Protein AF-A0A8X6XPI6-F1 (afdb_monomer)

Foldseek 3Di:
DPPPDDDPVVVVVVQLVVLQVVCVLLVHDSPDCVLQCLADLLLQGQNHFDPALCVLLLVLLCQCLPPDPVSNVVSVVVLQVVQCVQLVDRDDQVSSQCQLLQPCDDSNPDDDCPDDDSSNSSSVRNVVQSKGWHQDVNWIWIDHDHDIAGSVNSVCSVVVSSNVSNNVSLVVQLPDPQLNVLSNVCSV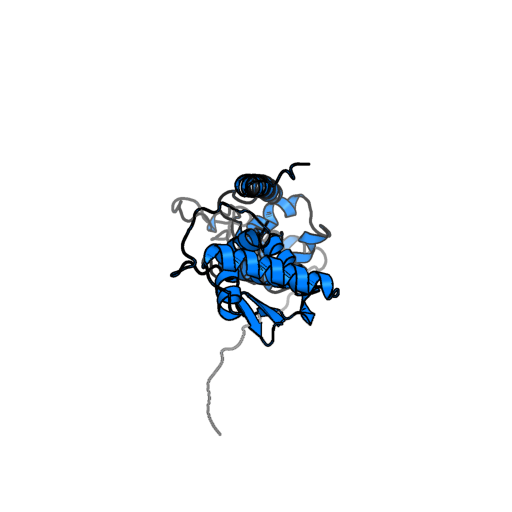GSVSSPCSVPVPPADPVNSNCSSCLNRQNDPQLLPPPPCPPDQQADPQARHRHRGSCCVPPPRCVVVVVVPPPDDDDDDDDDDDDDDDDDDDD

Radius of gyration: 27.69 Å; Cα contacts (8 Å, |Δi|>4): 304; chains: 1; bounding box: 53×42×85 Å

Structure (mmCIF, N/CA/C/O backbone):
data_AF-A0A8X6XPI6-F1
#
_entry.id   AF-A0A8X6XPI6-F1
#
loop_
_atom_site.group_PDB
_atom_site.id
_atom_site.type_symbol
_atom_site.label_atom_id
_atom_site.label_alt_id
_atom_site.label_comp_id
_atom_site.label_asym_id
_atom_site.label_entity_id
_atom_site.label_seq_id
_atom_site.pdbx_PDB_ins_code
_atom_site.Cartn_x
_atom_site.Cartn_y
_atom_site.Cartn_z
_atom_site.occupancy
_atom_site.B_iso_or_equiv
_atom_site.auth_seq_id
_atom_site.auth_comp_id
_atom_site.auth_asym_id
_atom_site.auth_atom_id
_atom_site.pdbx_PDB_model_num
ATOM 1 N N . MET A 1 1 ? -10.159 -2.402 -34.220 1.00 30.30 1 MET A N 1
ATOM 2 C CA . MET A 1 1 ? -10.589 -2.331 -32.804 1.00 30.30 1 MET A CA 1
ATOM 3 C C . MET A 1 1 ? -9.797 -1.240 -32.097 1.00 30.30 1 MET A C 1
ATOM 5 O O . MET A 1 1 ? -8.600 -1.401 -31.915 1.00 30.30 1 MET A O 1
ATOM 9 N N . LYS A 1 2 ? -10.425 -0.109 -31.750 1.00 31.55 2 LYS A N 1
ATOM 10 C CA . LYS A 1 2 ? -9.805 0.883 -30.858 1.00 31.55 2 LYS A CA 1
ATOM 11 C C . LYS A 1 2 ? -9.903 0.325 -29.442 1.00 31.55 2 LYS A C 1
ATOM 13 O O . LYS A 1 2 ? -11.000 0.249 -28.899 1.00 31.55 2 LYS A O 1
ATOM 18 N N . THR A 1 3 ? -8.788 -0.124 -28.880 1.00 34.53 3 THR A N 1
ATOM 19 C CA . THR A 1 3 ? -8.704 -0.543 -27.479 1.00 34.53 3 THR A CA 1
ATOM 20 C C . THR A 1 3 ? -9.152 0.643 -26.629 1.00 34.53 3 THR A C 1
ATOM 22 O O . THR A 1 3 ? -8.486 1.678 -26.621 1.00 34.53 3 THR A O 1
ATOM 25 N N . VAL A 1 4 ? -10.316 0.544 -25.984 1.00 40.66 4 VAL A N 1
ATOM 26 C CA . VAL A 1 4 ? -10.823 1.587 -25.085 1.00 40.66 4 VAL A CA 1
ATOM 27 C C . VAL A 1 4 ? -9.901 1.604 -23.868 1.00 40.66 4 VAL A C 1
ATOM 29 O O . VAL A 1 4 ? -10.071 0.846 -22.920 1.00 40.66 4 VAL A O 1
ATOM 32 N N . GLN A 1 5 ? -8.844 2.408 -23.935 1.00 54.97 5 GLN A N 1
ATOM 33 C CA . GLN A 1 5 ? -7.921 2.599 -22.826 1.00 54.97 5 GLN A CA 1
ATOM 34 C C . GLN A 1 5 ? -8.583 3.558 -21.836 1.00 54.97 5 GLN A C 1
ATOM 36 O O . GLN A 1 5 ? -8.743 4.747 -22.116 1.00 54.97 5 GLN A O 1
ATOM 41 N N . PHE A 1 6 ? -9.013 3.031 -20.691 1.00 55.88 6 PHE A N 1
ATOM 42 C CA . PHE A 1 6 ? -9.615 3.829 -19.628 1.00 55.88 6 PHE A CA 1
ATOM 43 C C . PHE A 1 6 ? -8.645 4.922 -19.164 1.00 55.88 6 PHE A C 1
ATOM 45 O O . PHE A 1 6 ? -7.482 4.659 -18.851 1.00 55.88 6 PHE A O 1
ATOM 52 N N . LEU A 1 7 ? -9.129 6.165 -19.116 1.00 61.78 7 LEU A N 1
ATOM 53 C CA . LEU A 1 7 ? -8.370 7.291 -18.580 1.00 61.78 7 LEU A CA 1
ATOM 54 C C . LEU A 1 7 ? -8.101 7.074 -17.084 1.00 61.78 7 LEU A C 1
ATOM 56 O O . LEU A 1 7 ? -8.921 6.492 -16.378 1.00 61.78 7 LEU A O 1
ATOM 60 N N . ASN A 1 8 ? -6.977 7.594 -16.584 1.00 64.19 8 ASN A N 1
ATOM 61 C CA . ASN A 1 8 ? -6.616 7.539 -15.158 1.00 64.19 8 ASN A CA 1
ATOM 62 C C . ASN A 1 8 ? -7.743 8.084 -14.249 1.00 64.19 8 ASN A C 1
ATOM 64 O O . ASN A 1 8 ? -8.016 7.542 -13.185 1.00 64.19 8 ASN A O 1
ATOM 68 N N . THR A 1 9 ? -8.480 9.091 -14.722 1.00 70.19 9 THR A N 1
ATOM 69 C CA . THR A 1 9 ? -9.656 9.651 -14.039 1.00 70.19 9 THR A CA 1
ATOM 70 C C . THR A 1 9 ? -10.771 8.627 -13.813 1.00 70.19 9 THR A C 1
ATOM 72 O O . THR A 1 9 ? -11.479 8.702 -12.812 1.00 70.19 9 THR A O 1
ATOM 75 N N . ASN A 1 10 ? -10.926 7.651 -14.711 1.00 76.56 10 ASN A N 1
ATOM 76 C CA . ASN A 1 10 ? -11.936 6.603 -14.578 1.00 76.56 10 ASN A CA 1
ATOM 77 C C . ASN A 1 10 ? -11.544 5.611 -13.478 1.00 76.56 10 ASN A C 1
ATOM 79 O O . ASN A 1 10 ? -12.389 5.255 -12.663 1.00 76.56 10 ASN A O 1
ATOM 83 N N . TRP A 1 11 ? -10.265 5.231 -13.404 1.00 74.50 11 TRP A N 1
ATOM 84 C CA . TRP A 1 11 ? -9.752 4.346 -12.353 1.00 74.50 11 TRP A CA 1
ATOM 85 C C . TRP A 1 11 ? -9.852 4.979 -10.967 1.00 74.50 11 TRP A C 1
ATOM 87 O O . TRP A 1 11 ? -10.373 4.353 -10.050 1.00 74.50 11 TRP A O 1
ATOM 97 N N . GLN A 1 12 ? -9.477 6.253 -10.841 1.00 79.12 12 GLN A N 1
ATOM 98 C CA . GLN A 1 12 ? -9.625 6.997 -9.587 1.00 79.12 12 GLN A CA 1
ATOM 99 C C . GLN A 1 12 ? -11.089 7.114 -9.148 1.00 79.12 12 GLN A C 1
ATOM 101 O O . GLN A 1 12 ? -11.393 7.052 -7.956 1.00 79.12 12 GLN A O 1
ATOM 106 N N . ARG A 1 13 ? -12.018 7.263 -10.101 1.00 83.94 13 ARG A N 1
ATOM 107 C CA . ARG A 1 13 ? -13.456 7.301 -9.809 1.00 83.94 13 ARG A CA 1
ATOM 108 C C . ARG A 1 13 ? -13.966 5.952 -9.304 1.00 83.94 13 ARG A C 1
ATOM 110 O O . ARG A 1 13 ? -14.726 5.932 -8.338 1.00 83.94 13 ARG A O 1
ATOM 117 N N . VAL A 1 14 ? -13.542 4.852 -9.928 1.00 85.62 14 VAL A N 1
ATOM 118 C CA . VAL A 1 14 ? -13.877 3.491 -9.481 1.00 85.62 14 VAL A CA 1
ATOM 119 C C . VAL A 1 14 ? -13.333 3.251 -8.077 1.00 85.62 14 VAL A C 1
ATOM 121 O O . VAL A 1 14 ? -14.098 2.886 -7.190 1.00 85.62 14 VAL A O 1
ATOM 124 N N . GLU A 1 15 ? -12.055 3.544 -7.843 1.00 84.69 15 GLU A N 1
ATOM 125 C CA . GLU A 1 15 ? -11.419 3.377 -6.536 1.00 84.69 15 GLU A CA 1
ATOM 126 C C . GLU A 1 15 ? -12.098 4.215 -5.450 1.00 84.69 15 GLU A C 1
ATOM 128 O O . GLU A 1 15 ? -12.381 3.713 -4.362 1.00 84.69 15 GLU A O 1
ATOM 133 N N . SER A 1 16 ? -12.430 5.472 -5.750 1.00 86.12 16 SER A N 1
ATOM 134 C CA . SER A 1 16 ? -13.142 6.352 -4.817 1.00 86.12 16 SER A CA 1
ATOM 135 C C . SER A 1 16 ? -14.527 5.808 -4.469 1.00 86.12 16 SER A C 1
ATOM 137 O O . SER A 1 16 ? -14.925 5.840 -3.304 1.00 86.12 16 SER A O 1
ATOM 139 N N . SER A 1 17 ? -15.250 5.279 -5.462 1.00 89.31 17 SER A N 1
ATOM 140 C CA . SER A 1 17 ? -16.561 4.663 -5.253 1.00 89.31 17 SER A CA 1
ATOM 141 C C . SER A 1 17 ? -16.449 3.386 -4.422 1.00 89.31 17 SER A C 1
ATOM 143 O O . SER A 1 17 ? -17.163 3.240 -3.438 1.00 89.31 17 SER A O 1
ATOM 145 N N . MET A 1 18 ? -15.517 2.492 -4.758 1.00 89.00 18 MET A N 1
ATOM 146 C CA . MET A 1 18 ? -15.289 1.252 -4.009 1.00 89.00 18 MET A CA 1
ATOM 147 C C . MET A 1 18 ? -14.866 1.538 -2.568 1.00 89.00 18 MET A C 1
ATOM 149 O O . MET A 1 18 ? -15.406 0.961 -1.630 1.00 89.00 18 MET A O 1
ATOM 153 N N . THR A 1 19 ? -13.940 2.477 -2.376 1.00 89.06 19 THR A N 1
ATOM 154 C CA . THR A 1 19 ? -13.459 2.883 -1.051 1.00 89.06 19 THR A CA 1
ATOM 155 C C . THR A 1 19 ? -14.590 3.448 -0.196 1.00 89.06 19 THR A C 1
ATOM 157 O O . THR A 1 19 ? -14.614 3.218 1.012 1.00 89.06 19 THR A O 1
ATOM 160 N N . LYS A 1 20 ? -15.537 4.177 -0.799 1.00 90.44 20 LYS A N 1
ATOM 161 C CA . LYS A 1 20 ? -16.726 4.680 -0.105 1.00 90.44 20 LYS A CA 1
ATOM 162 C C . LYS A 1 20 ? -17.575 3.525 0.435 1.00 90.44 20 LYS A C 1
ATOM 164 O O . LYS A 1 20 ? -17.803 3.476 1.640 1.00 90.44 20 LYS A O 1
ATOM 169 N N . GLU A 1 21 ? -17.953 2.581 -0.424 1.00 91.56 21 GLU A N 1
ATOM 170 C CA . GLU A 1 21 ? -18.767 1.415 -0.045 1.00 91.56 21 GLU A CA 1
ATOM 171 C C . GLU A 1 21 ? -18.072 0.555 1.021 1.00 91.56 21 GLU A C 1
ATOM 173 O O . GLU A 1 21 ? -18.663 0.184 2.034 1.00 91.56 21 GLU A O 1
ATOM 178 N N . ILE A 1 22 ? -16.769 0.308 0.856 1.00 90.94 22 ILE A N 1
ATOM 179 C CA . ILE A 1 22 ? -15.962 -0.432 1.833 1.00 90.94 22 ILE A CA 1
ATOM 180 C C . ILE A 1 22 ? -15.977 0.277 3.192 1.00 90.94 22 ILE A C 1
ATOM 182 O O . ILE A 1 22 ? -16.179 -0.361 4.225 1.00 90.94 22 ILE A O 1
ATOM 186 N N . LYS A 1 23 ? -15.794 1.601 3.224 1.00 90.94 23 LYS A N 1
ATOM 187 C CA . LYS A 1 23 ? -15.840 2.363 4.480 1.00 90.94 23 LYS A CA 1
ATOM 188 C C . LYS A 1 23 ? -17.212 2.287 5.139 1.00 90.94 23 LYS A C 1
ATOM 190 O O . LYS A 1 23 ? -17.265 2.192 6.362 1.00 90.94 23 LYS A O 1
ATOM 195 N N . GLU A 1 24 ? -18.296 2.282 4.371 1.00 90.69 24 GLU A N 1
ATOM 196 C CA . GLU A 1 24 ? -19.648 2.111 4.911 1.00 90.69 24 GLU A CA 1
ATOM 197 C C . GLU A 1 24 ? -19.832 0.725 5.550 1.00 90.69 24 GLU A C 1
ATOM 199 O O . GLU A 1 24 ? -20.270 0.641 6.701 1.00 90.69 24 GLU A O 1
ATOM 204 N N . VAL A 1 25 ? -19.386 -0.345 4.881 1.00 89.25 25 VAL A N 1
ATOM 205 C CA . VAL A 1 25 ? -19.418 -1.725 5.408 1.00 89.25 25 VAL A CA 1
ATOM 206 C C . VAL A 1 25 ? -18.595 -1.873 6.692 1.00 89.25 25 VAL A C 1
ATOM 208 O O . VAL A 1 25 ? -19.012 -2.563 7.624 1.00 89.25 25 VAL A O 1
ATOM 211 N N . LEU A 1 26 ? -17.440 -1.209 6.772 1.00 88.88 26 LEU A N 1
ATOM 212 C CA . LEU A 1 26 ? -16.557 -1.226 7.946 1.00 88.88 26 LEU A CA 1
ATOM 213 C C . LEU A 1 26 ? -16.957 -0.190 9.015 1.00 88.88 26 LEU A C 1
ATOM 215 O O . LEU A 1 26 ? -16.291 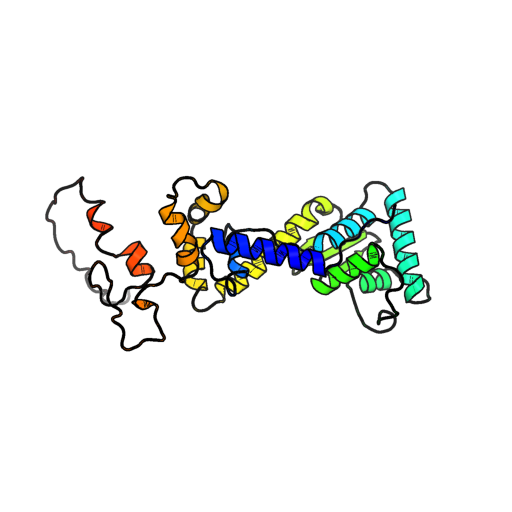-0.061 10.045 1.00 88.88 26 LEU A O 1
ATOM 219 N N . ALA A 1 27 ? -18.032 0.569 8.776 1.00 88.62 27 ALA A N 1
ATOM 220 C CA . ALA A 1 27 ? -18.489 1.685 9.598 1.00 88.62 27 ALA A CA 1
ATOM 221 C C . ALA A 1 27 ? -17.404 2.758 9.856 1.00 88.62 27 ALA A C 1
ATOM 223 O O . ALA A 1 27 ? -17.373 3.378 10.917 1.00 88.62 27 ALA A O 1
ATOM 224 N N . LEU A 1 28 ? -16.500 3.002 8.913 1.00 89.56 28 LEU A N 1
ATOM 225 C CA . LEU A 1 28 ? -15.399 3.955 9.051 1.00 89.56 28 LEU A CA 1
ATOM 226 C C . LEU A 1 28 ? -15.758 5.361 8.537 1.00 89.56 28 LEU A C 1
ATOM 228 O O . LEU A 1 28 ? -16.604 5.509 7.656 1.00 89.56 28 LEU A O 1
ATOM 232 N N . PRO A 1 29 ? -15.098 6.424 9.037 1.00 85.81 29 PRO A N 1
ATOM 233 C CA . PRO A 1 29 ? -15.254 7.765 8.484 1.00 85.81 29 PRO A CA 1
ATOM 234 C C . PRO A 1 29 ? -14.750 7.844 7.039 1.00 85.81 29 PRO A C 1
ATOM 236 O O . PRO A 1 29 ? -13.664 7.355 6.715 1.00 85.81 29 PRO A O 1
ATOM 239 N N . LEU A 1 30 ? -15.493 8.559 6.190 1.00 77.06 30 LEU A N 1
ATOM 240 C CA . LEU A 1 30 ? -15.189 8.720 4.762 1.00 77.06 30 LEU A CA 1
ATOM 241 C C . LEU A 1 30 ? -13.831 9.389 4.495 1.00 77.06 30 LEU A C 1
ATOM 243 O O . LEU A 1 30 ? -13.107 8.972 3.592 1.00 77.06 30 LEU A O 1
ATOM 247 N N . LYS A 1 31 ? -13.462 10.405 5.285 1.00 69.50 31 LYS A N 1
ATOM 248 C CA . LYS A 1 31 ? -12.294 11.269 5.021 1.00 69.50 31 LYS A CA 1
ATOM 249 C C . LYS A 1 31 ? -10.992 10.831 5.709 1.00 69.50 31 LYS A C 1
ATOM 251 O O . LYS A 1 31 ? -9.950 11.402 5.418 1.00 69.50 31 LYS A O 1
ATOM 256 N N . SER A 1 32 ? -11.022 9.839 6.601 1.00 66.31 32 SER A N 1
ATOM 257 C CA . SER A 1 32 ? -9.860 9.472 7.424 1.00 66.31 32 SER A CA 1
ATOM 258 C C . SER A 1 32 ? -9.880 7.988 7.797 1.00 66.31 32 SER A C 1
ATOM 260 O O . SER A 1 32 ? -10.490 7.584 8.784 1.00 66.31 32 SER A O 1
ATOM 262 N N . SER A 1 33 ? -9.249 7.165 6.955 1.00 80.12 33 SER A N 1
ATOM 263 C CA . SER A 1 33 ? -9.023 5.725 7.205 1.00 80.12 33 SER A CA 1
ATOM 264 C C . SER A 1 33 ? -8.257 5.003 6.083 1.00 80.12 33 SER A C 1
ATOM 266 O O . SER A 1 33 ? -8.070 3.796 6.177 1.00 80.12 33 SER A O 1
ATOM 268 N N . CYS A 1 34 ? -7.795 5.685 5.024 1.00 85.31 34 CYS A N 1
ATOM 269 C CA . CYS A 1 34 ? -7.161 5.009 3.880 1.00 85.31 34 CYS A CA 1
ATOM 270 C C . CYS A 1 34 ? -5.921 4.194 4.285 1.00 85.31 34 CYS A C 1
ATOM 272 O O . CYS A 1 34 ? -5.814 3.041 3.890 1.00 85.31 34 CYS A O 1
ATOM 274 N N . SER A 1 35 ? -5.073 4.725 5.172 1.00 89.19 35 SER A N 1
ATOM 275 C CA . SER A 1 35 ? -3.908 4.006 5.714 1.00 89.19 35 SER A CA 1
ATOM 276 C C . SER A 1 35 ? -4.282 2.710 6.450 1.00 89.19 35 SER A C 1
ATOM 278 O O . SER A 1 35 ? -3.534 1.742 6.434 1.00 89.19 35 SER A O 1
ATOM 280 N N . TYR A 1 36 ? -5.467 2.656 7.065 1.00 91.38 36 TYR A N 1
ATOM 281 C CA . TYR A 1 36 ? -5.991 1.441 7.693 1.00 91.38 36 TYR A CA 1
ATOM 282 C C . TYR A 1 36 ? -6.554 0.447 6.679 1.00 91.38 36 TYR A C 1
ATOM 284 O O . TYR A 1 36 ? -6.388 -0.757 6.845 1.00 91.38 36 TYR A O 1
ATOM 292 N N . LEU A 1 37 ? -7.210 0.934 5.625 1.00 91.38 37 LEU A N 1
ATOM 293 C CA . LEU A 1 37 ? -7.747 0.072 4.572 1.00 91.38 37 LEU A CA 1
ATOM 294 C C . LEU A 1 37 ? -6.623 -0.629 3.807 1.00 91.38 37 LEU A C 1
ATOM 296 O O . LEU A 1 37 ? -6.649 -1.850 3.660 1.00 91.38 37 LEU A O 1
ATOM 300 N N . PHE A 1 38 ? -5.638 0.155 3.374 1.00 91.31 38 PHE A N 1
ATOM 301 C CA . PHE A 1 38 ? -4.546 -0.288 2.512 1.00 91.31 38 PHE A CA 1
ATOM 302 C C . PHE A 1 38 ? -3.305 -0.756 3.280 1.00 91.31 38 PHE A C 1
ATOM 304 O O . PHE A 1 38 ? -2.349 -1.204 2.662 1.00 91.31 38 PHE A O 1
ATOM 311 N N . GLY A 1 39 ? -3.285 -0.663 4.612 1.00 91.00 39 GLY A N 1
ATOM 312 C CA . GLY A 1 39 ? -2.182 -1.167 5.434 1.00 91.00 39 GLY A CA 1
ATOM 313 C C . GLY A 1 39 ? -2.119 -2.697 5.488 1.00 91.00 39 GLY A C 1
ATOM 314 O O . GLY A 1 39 ? -3.027 -3.394 5.041 1.00 91.00 39 GLY A O 1
ATOM 315 N N . ASP A 1 40 ? -1.065 -3.245 6.084 1.00 90.88 40 ASP A N 1
ATOM 316 C CA . ASP A 1 40 ? -0.848 -4.682 6.216 1.00 90.88 40 ASP A CA 1
ATOM 317 C C . ASP A 1 40 ? -1.755 -5.322 7.280 1.00 90.88 40 ASP A C 1
ATOM 319 O O . ASP A 1 40 ? -1.766 -4.950 8.456 1.00 90.88 40 ASP A O 1
ATOM 323 N N . SER A 1 41 ? -2.485 -6.357 6.869 1.00 88.50 41 SER A N 1
ATOM 324 C CA . SER A 1 41 ? -3.348 -7.147 7.750 1.00 88.50 41 SER A CA 1
ATOM 325 C C . SER A 1 41 ? -2.608 -7.779 8.935 1.00 88.50 41 SER A C 1
ATOM 327 O O . SER A 1 41 ? -3.157 -7.863 10.038 1.00 88.50 41 SER A O 1
ATOM 329 N N . MET A 1 42 ? -1.350 -8.193 8.743 1.00 86.31 42 MET A N 1
ATOM 330 C CA . MET A 1 42 ? -0.558 -8.800 9.818 1.00 86.31 42 MET A CA 1
ATOM 331 C C . MET A 1 42 ? -0.172 -7.779 10.888 1.00 86.31 42 MET A C 1
ATOM 333 O O . MET A 1 42 ? 0.016 -8.145 12.042 1.00 86.31 42 MET A O 1
ATOM 337 N N . GLN A 1 43 ? -0.163 -6.494 10.534 1.00 87.88 43 GLN A N 1
ATOM 338 C CA . GLN A 1 43 ? 0.073 -5.377 11.444 1.00 87.88 43 GLN A CA 1
ATOM 339 C C . GLN A 1 43 ? -1.230 -4.704 11.901 1.00 87.88 43 GLN A C 1
ATOM 341 O O . GLN A 1 43 ? -1.256 -3.538 12.281 1.00 87.88 43 GLN A O 1
ATOM 346 N N . GLY A 1 44 ? -2.351 -5.428 11.859 1.00 86.38 44 GLY A N 1
ATOM 347 C CA . GLY A 1 44 ? -3.616 -4.954 12.417 1.00 86.38 44 GLY A CA 1
ATOM 348 C C . GLY A 1 44 ? -4.445 -4.043 11.502 1.00 86.38 44 GLY A C 1
ATOM 349 O O . GLY A 1 44 ? -5.543 -3.643 11.905 1.00 86.38 44 GLY A O 1
ATOM 350 N N . ALA A 1 45 ? -3.993 -3.751 10.281 1.00 91.19 45 ALA A N 1
ATOM 351 C CA . ALA A 1 45 ? -4.774 -3.046 9.261 1.00 91.19 45 ALA A CA 1
ATOM 352 C C . ALA A 1 45 ? -5.680 -4.015 8.462 1.00 91.19 45 ALA A C 1
ATOM 354 O O . ALA A 1 45 ? -5.873 -5.161 8.872 1.00 91.19 45 ALA A O 1
ATOM 355 N N . CYS A 1 46 ? -6.297 -3.563 7.363 1.00 89.12 46 CYS A N 1
ATOM 356 C CA . CYS A 1 46 ? -7.244 -4.371 6.584 1.00 89.12 46 CYS A CA 1
ATOM 357 C C . CYS A 1 46 ? -6.625 -5.200 5.451 1.00 89.12 46 CYS A C 1
ATOM 359 O O . CYS A 1 46 ? -7.170 -6.252 5.124 1.00 89.12 46 CYS A O 1
ATOM 361 N N . GLY A 1 47 ? -5.512 -4.770 4.853 1.00 88.56 47 GLY A N 1
ATOM 362 C CA . GLY A 1 47 ? -4.871 -5.492 3.748 1.00 88.56 47 GLY A CA 1
ATOM 363 C C . GLY A 1 47 ? -5.593 -5.390 2.404 1.00 88.56 47 GLY A C 1
ATOM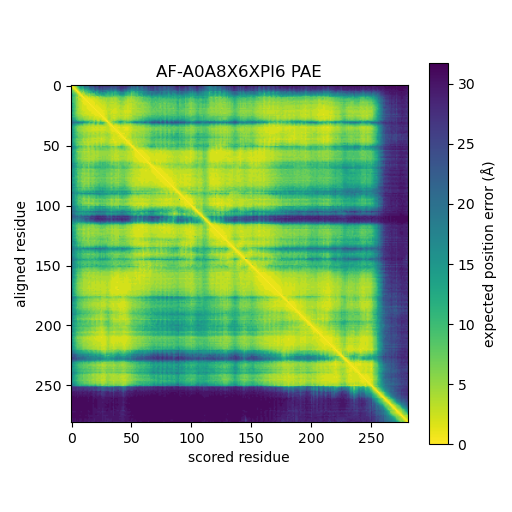 364 O O . GLY A 1 47 ? -5.338 -6.217 1.529 1.00 88.56 47 GLY A O 1
ATOM 365 N N . ILE A 1 48 ? -6.486 -4.414 2.219 1.00 89.25 48 ILE A N 1
ATOM 366 C CA . ILE A 1 48 ? -7.195 -4.230 0.949 1.00 89.25 48 ILE A CA 1
ATOM 367 C C . ILE A 1 48 ? -6.193 -3.708 -0.092 1.00 89.25 48 ILE A C 1
ATOM 369 O O . ILE A 1 48 ? -5.456 -2.772 0.209 1.00 89.25 48 ILE A O 1
ATOM 373 N N . PRO A 1 49 ? -6.119 -4.292 -1.300 1.00 83.25 49 PRO A N 1
ATOM 374 C CA . PRO A 1 49 ? -5.248 -3.775 -2.350 1.00 83.25 49 PRO A CA 1
ATOM 375 C C . PRO A 1 49 ? -5.697 -2.387 -2.822 1.00 83.25 49 PRO A C 1
ATOM 377 O O . PRO A 1 49 ? -6.873 -2.186 -3.125 1.00 83.25 49 PRO A O 1
ATOM 380 N N . GLU A 1 50 ? -4.753 -1.453 -2.911 1.00 84.06 50 GLU A N 1
ATOM 381 C CA . GLU A 1 50 ? -4.941 -0.162 -3.582 1.00 84.06 50 GLU A CA 1
ATOM 382 C C . GLU A 1 50 ? -4.880 -0.364 -5.104 1.00 84.06 50 GLU A C 1
ATOM 384 O O . GLU A 1 50 ? -4.107 -1.193 -5.597 1.00 84.06 50 GLU A O 1
ATOM 389 N N . ILE A 1 51 ? -5.695 0.372 -5.867 1.00 79.38 51 ILE A N 1
ATOM 390 C CA . ILE A 1 51 ? -5.657 0.310 -7.331 1.00 79.38 51 ILE A CA 1
ATOM 391 C C . ILE A 1 51 ? -4.452 1.129 -7.801 1.00 79.38 51 ILE A C 1
ATOM 393 O O . ILE A 1 51 ? -4.504 2.335 -8.030 1.00 79.38 51 ILE A O 1
ATOM 397 N N . SER A 1 52 ? -3.334 0.430 -7.943 1.00 75.50 52 SER A N 1
ATOM 398 C CA . SER A 1 52 ? -2.029 1.000 -8.246 1.00 75.50 52 SER A CA 1
ATOM 399 C C . SER A 1 52 ? -1.696 0.921 -9.744 1.00 75.50 52 SER A C 1
ATOM 401 O O . SER A 1 52 ? -2.264 0.145 -10.514 1.00 75.50 52 SER A O 1
ATOM 403 N N . LYS A 1 53 ? -0.764 1.772 -10.191 1.00 79.06 53 LYS A N 1
ATOM 404 C CA . LYS A 1 53 ? -0.258 1.797 -11.580 1.00 79.06 53 LYS A CA 1
ATOM 405 C C . LYS A 1 53 ? 0.927 0.857 -11.801 1.00 79.06 53 LYS A C 1
ATOM 407 O O . LYS A 1 53 ? 1.451 0.788 -12.913 1.00 79.06 53 LYS A O 1
ATOM 412 N N . ASP A 1 54 ? 1.349 0.147 -10.767 1.00 83.06 54 ASP A N 1
ATOM 413 C CA . ASP A 1 54 ? 2.440 -0.828 -10.791 1.00 83.06 54 ASP A CA 1
ATOM 414 C C . ASP A 1 54 ? 2.246 -1.937 -11.831 1.00 83.06 54 ASP A C 1
ATOM 416 O O . ASP A 1 54 ? 3.227 -2.409 -12.398 1.00 83.06 54 ASP A O 1
ATOM 420 N N . ALA A 1 55 ? 1.007 -2.295 -12.174 1.00 84.75 55 ALA A N 1
ATOM 421 C CA . ALA A 1 55 ? 0.708 -3.229 -13.261 1.00 84.75 55 ALA A CA 1
ATOM 422 C C . ALA A 1 55 ? 1.296 -2.789 -14.620 1.00 84.75 55 ALA A C 1
ATOM 424 O O . ALA A 1 55 ? 1.653 -3.629 -15.451 1.00 84.75 55 ALA A O 1
ATOM 425 N N . LEU A 1 56 ? 1.446 -1.478 -14.854 1.00 87.62 56 LEU A N 1
ATOM 426 C CA . LEU A 1 56 ? 2.088 -0.944 -16.062 1.00 87.62 56 LEU A CA 1
ATOM 427 C C . LEU A 1 56 ? 3.602 -1.189 -16.047 1.00 87.62 56 LEU A C 1
ATOM 429 O O . LEU A 1 56 ? 4.181 -1.533 -17.077 1.00 87.62 56 LEU A O 1
ATOM 433 N N . VAL A 1 57 ? 4.225 -1.046 -14.875 1.00 88.31 57 VAL A N 1
ATOM 434 C CA . VAL A 1 57 ? 5.649 -1.333 -14.654 1.00 88.31 57 VAL A CA 1
ATOM 435 C C . VAL A 1 57 ? 5.902 -2.834 -14.769 1.00 88.31 57 VAL A C 1
ATOM 437 O O . VAL A 1 57 ? 6.825 -3.242 -15.463 1.00 88.31 57 VAL A O 1
ATOM 440 N N . ASP A 1 58 ? 5.040 -3.658 -14.174 1.00 88.88 58 ASP A N 1
ATOM 441 C CA . ASP A 1 58 ? 5.084 -5.119 -14.262 1.00 88.88 58 ASP A CA 1
ATOM 442 C C . ASP A 1 58 ? 4.998 -5.611 -15.711 1.00 88.88 58 ASP A C 1
ATOM 444 O O . ASP A 1 58 ? 5.793 -6.451 -16.133 1.00 88.88 58 ASP A O 1
ATOM 448 N N . THR A 1 59 ? 4.081 -5.043 -16.498 1.00 89.44 59 THR A N 1
ATOM 449 C CA . THR A 1 59 ? 3.940 -5.386 -17.918 1.00 89.44 59 THR A CA 1
ATOM 450 C C . THR A 1 59 ? 5.209 -5.036 -18.694 1.00 89.44 59 THR A C 1
ATOM 452 O O . THR A 1 59 ? 5.734 -5.878 -19.420 1.00 89.44 59 THR A O 1
ATOM 455 N N . ALA A 1 60 ? 5.739 -3.821 -18.519 1.00 90.88 60 ALA A N 1
ATOM 456 C CA . ALA A 1 60 ? 6.979 -3.398 -19.168 1.00 90.88 60 ALA A CA 1
ATOM 457 C C . ALA A 1 60 ? 8.176 -4.268 -18.751 1.00 90.88 60 ALA A C 1
ATOM 459 O O . ALA A 1 60 ? 8.952 -4.700 -19.601 1.00 90.88 60 ALA A O 1
ATOM 460 N N . PHE A 1 61 ? 8.287 -4.593 -17.461 1.00 90.62 61 PHE A N 1
ATOM 461 C CA . PHE A 1 61 ? 9.359 -5.432 -16.937 1.00 90.62 61 PHE A CA 1
ATOM 462 C C . PHE A 1 61 ? 9.294 -6.844 -17.515 1.00 90.62 61 PHE A C 1
ATOM 464 O O . PHE A 1 61 ? 10.314 -7.391 -17.922 1.00 90.62 61 PHE A O 1
ATOM 471 N N . LYS A 1 62 ? 8.100 -7.437 -17.609 1.00 91.00 62 LYS A N 1
ATOM 472 C CA . LYS A 1 62 ? 7.902 -8.781 -18.175 1.00 91.00 62 LYS A CA 1
ATOM 473 C C . LYS A 1 62 ? 8.170 -8.860 -19.676 1.00 91.00 62 LYS A C 1
ATOM 475 O O . LYS A 1 62 ? 8.560 -9.927 -20.136 1.00 91.00 62 LYS A O 1
ATOM 480 N N . LEU A 1 63 ? 7.977 -7.768 -20.420 1.00 91.50 63 LEU A N 1
ATOM 481 C CA . LEU A 1 63 ? 8.352 -7.701 -21.836 1.00 91.50 63 LEU A CA 1
ATOM 482 C C . LEU A 1 63 ? 9.875 -7.725 -22.009 1.00 91.50 63 LEU A C 1
ATOM 484 O O . LEU A 1 63 ? 10.370 -8.463 -22.853 1.00 91.50 63 LEU A O 1
ATOM 488 N N . LEU A 1 64 ? 10.608 -6.976 -21.178 1.00 89.12 64 LEU A N 1
ATOM 489 C CA . LEU A 1 64 ? 12.076 -6.953 -21.205 1.00 89.12 64 LEU A CA 1
ATOM 490 C C . LEU A 1 64 ? 12.712 -8.208 -20.581 1.00 89.12 64 LEU A C 1
ATOM 492 O O . LEU A 1 64 ? 13.832 -8.556 -20.918 1.00 89.12 64 LEU A O 1
ATOM 496 N N . SER A 1 65 ? 11.996 -8.897 -19.689 1.00 88.62 65 SER A N 1
ATOM 497 C CA . SER A 1 65 ? 12.428 -10.130 -19.006 1.00 88.62 65 SER A CA 1
ATOM 498 C C . SER A 1 65 ? 11.646 -11.371 -19.469 1.00 88.62 65 SER A C 1
ATOM 500 O O . SER A 1 65 ? 11.350 -12.299 -18.692 1.00 88.62 65 SER A O 1
ATOM 502 N N . SER A 1 66 ? 11.223 -11.370 -20.735 1.00 88.56 66 SER A N 1
ATOM 503 C CA . SER A 1 66 ? 10.550 -12.521 -21.332 1.00 88.56 66 SER A CA 1
ATOM 504 C C . SER A 1 66 ? 11.506 -13.714 -21.411 1.00 88.56 66 SER A C 1
ATOM 506 O O . SER A 1 66 ? 12.719 -13.556 -21.433 1.00 88.56 66 SER A O 1
ATOM 508 N N . LYS A 1 67 ? 10.951 -14.931 -21.428 1.00 87.19 67 LYS A N 1
ATOM 509 C CA . LYS A 1 67 ? 11.749 -16.145 -21.683 1.00 87.19 67 LYS A CA 1
ATOM 510 C C . LYS A 1 67 ? 12.078 -16.316 -23.167 1.00 87.19 67 LYS A C 1
ATOM 512 O O . LYS A 1 67 ? 12.955 -17.096 -23.502 1.00 87.19 67 LYS A O 1
ATOM 517 N N . ASP A 1 68 ? 11.293 -15.662 -24.013 1.00 91.44 68 ASP A N 1
ATOM 518 C CA . ASP A 1 68 ? 11.428 -15.692 -25.458 1.00 91.44 68 ASP A CA 1
ATOM 519 C C . ASP A 1 68 ? 12.354 -14.553 -25.887 1.00 91.44 68 ASP A C 1
ATOM 521 O O . ASP A 1 68 ? 12.037 -13.378 -25.670 1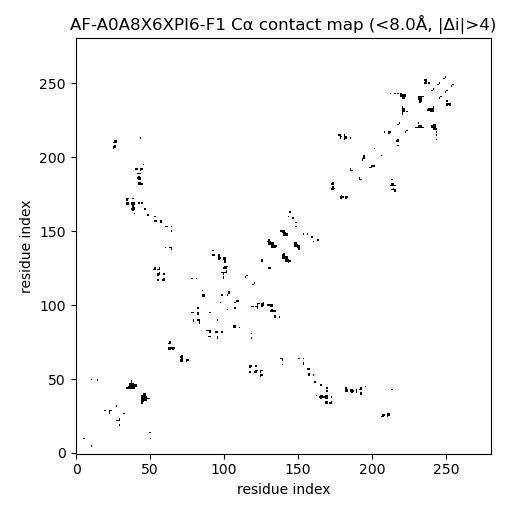.00 91.44 68 ASP A O 1
ATOM 525 N N . GLU A 1 69 ? 13.493 -14.922 -26.463 1.00 90.38 69 GLU A N 1
ATOM 526 C CA . GLU A 1 69 ? 14.531 -14.001 -26.914 1.00 90.38 69 GLU A CA 1
ATOM 527 C C . GLU A 1 69 ? 14.011 -13.051 -27.999 1.00 90.38 69 GLU A C 1
ATOM 529 O O . GLU A 1 69 ? 14.299 -11.854 -27.954 1.00 90.38 69 GLU A O 1
ATOM 534 N N . GLU A 1 70 ? 13.147 -13.516 -28.910 1.00 91.94 70 GLU A N 1
ATOM 535 C CA . GLU A 1 70 ? 12.589 -12.648 -29.950 1.00 91.94 70 GLU A CA 1
ATOM 536 C C . GLU A 1 70 ? 11.719 -11.539 -29.357 1.00 91.94 70 GLU A C 1
ATOM 538 O O . GLU A 1 70 ? 11.729 -10.397 -29.831 1.00 91.94 70 GLU A O 1
ATOM 543 N N . VAL A 1 71 ? 10.963 -11.860 -28.303 1.00 91.56 71 VAL A N 1
ATOM 544 C CA . VAL A 1 71 ? 10.135 -10.880 -27.594 1.00 91.56 71 VAL A CA 1
ATOM 545 C C . VAL A 1 71 ? 11.016 -9.839 -26.917 1.00 91.56 71 VAL A C 1
ATOM 547 O O . VAL A 1 71 ? 10.703 -8.653 -27.006 1.00 91.56 71 VAL A O 1
ATOM 550 N N . VAL A 1 72 ? 12.121 -10.256 -26.292 1.00 90.38 72 VAL A N 1
ATOM 551 C CA . VAL A 1 72 ? 13.072 -9.338 -25.648 1.00 90.38 72 VAL A CA 1
ATOM 552 C C . VAL A 1 72 ? 13.709 -8.412 -26.683 1.00 90.38 72 VAL A C 1
ATOM 554 O O . VAL A 1 72 ? 13.657 -7.194 -26.515 1.00 90.38 72 VAL A O 1
ATOM 557 N N . VAL A 1 73 ? 14.208 -8.953 -27.799 1.00 91.75 73 VAL A N 1
ATOM 558 C CA . VAL A 1 73 ? 14.826 -8.167 -28.880 1.00 91.75 73 VAL A CA 1
ATOM 559 C C . VAL A 1 73 ? 13.835 -7.158 -29.466 1.00 91.75 73 VAL A C 1
ATOM 561 O O . VAL A 1 73 ? 14.149 -5.972 -29.595 1.00 91.75 73 VAL A O 1
ATOM 564 N N . LYS A 1 74 ? 12.600 -7.582 -29.773 1.00 93.31 74 LYS A N 1
ATOM 565 C CA . LYS A 1 74 ? 11.558 -6.679 -30.296 1.00 93.31 74 LYS A CA 1
ATOM 566 C C . LYS A 1 74 ? 11.137 -5.631 -29.262 1.00 93.31 74 LYS A C 1
ATOM 568 O O . LYS A 1 74 ? 10.894 -4.480 -29.630 1.00 93.31 74 LYS A O 1
ATOM 573 N N . ALA A 1 75 ? 11.045 -6.001 -27.984 1.00 91.81 75 ALA A N 1
ATOM 574 C CA . ALA A 1 75 ? 10.689 -5.086 -26.904 1.00 91.81 75 ALA A CA 1
ATOM 575 C C . ALA A 1 75 ? 11.771 -4.019 -26.690 1.00 91.81 75 ALA A C 1
ATOM 577 O O . ALA A 1 75 ? 11.436 -2.834 -26.626 1.00 91.81 75 ALA A O 1
ATOM 578 N N . LEU A 1 76 ? 13.046 -4.417 -26.658 1.00 90.31 76 LEU A N 1
ATOM 579 C CA . LEU A 1 76 ? 14.187 -3.506 -26.576 1.00 90.31 76 LEU A CA 1
ATOM 580 C C . LEU A 1 76 ? 14.243 -2.586 -27.792 1.00 90.31 76 LEU A C 1
ATOM 582 O O . LEU A 1 76 ? 14.280 -1.373 -27.622 1.00 90.31 76 LEU A O 1
ATOM 586 N N . ALA A 1 77 ? 14.117 -3.115 -29.012 1.00 90.94 77 ALA A N 1
ATOM 587 C CA . ALA A 1 77 ? 14.068 -2.293 -30.221 1.00 90.94 77 ALA A CA 1
ATOM 588 C C . ALA A 1 77 ? 12.917 -1.268 -30.181 1.00 90.94 77 ALA A C 1
ATOM 590 O O . ALA A 1 77 ? 13.084 -0.108 -30.571 1.00 90.94 77 ALA A O 1
ATOM 591 N N . TYR A 1 78 ? 11.746 -1.661 -29.666 1.00 91.88 78 TYR A N 1
ATOM 592 C CA . TYR A 1 78 ? 10.608 -0.756 -29.520 1.00 91.88 78 TYR A CA 1
ATOM 593 C C . TYR A 1 78 ? 10.838 0.324 -28.450 1.00 91.88 78 TYR A C 1
ATOM 595 O O . TYR A 1 78 ? 10.449 1.484 -28.643 1.00 91.88 78 TYR A O 1
ATOM 603 N N . LEU A 1 79 ? 11.484 -0.031 -27.338 1.00 89.75 79 LEU A N 1
ATOM 604 C CA . LEU A 1 79 ? 11.893 0.909 -26.297 1.00 89.75 79 LEU A CA 1
ATOM 605 C C . LEU A 1 79 ? 12.928 1.902 -26.843 1.00 89.75 79 LEU A C 1
ATOM 607 O O . LEU A 1 79 ? 12.689 3.106 -26.784 1.00 89.75 79 LEU A O 1
ATOM 611 N N . THR A 1 80 ? 14.007 1.413 -27.454 1.00 90.25 80 THR A N 1
ATOM 612 C CA . THR A 1 80 ? 15.066 2.205 -28.098 1.00 90.25 80 THR A CA 1
ATOM 613 C C . THR A 1 80 ? 14.477 3.179 -29.107 1.00 90.25 80 THR A C 1
ATOM 615 O O . THR A 1 80 ? 14.758 4.370 -29.039 1.00 90.25 80 THR A O 1
ATOM 618 N N . ARG A 1 81 ? 13.562 2.734 -29.976 1.00 89.75 81 ARG A N 1
ATOM 619 C CA . ARG A 1 81 ? 12.877 3.623 -30.927 1.00 89.75 81 ARG A CA 1
ATOM 620 C C . ARG A 1 81 ? 12.048 4.705 -30.232 1.00 89.75 81 ARG A C 1
ATOM 622 O O . ARG A 1 81 ? 12.022 5.844 -30.690 1.00 89.75 81 ARG A O 1
ATOM 629 N N . THR A 1 82 ? 11.372 4.364 -29.134 1.00 87.62 82 THR A N 1
ATOM 630 C CA . THR A 1 82 ? 10.583 5.326 -28.345 1.00 87.62 82 THR A CA 1
ATOM 631 C C . THR A 1 82 ? 11.479 6.383 -27.701 1.00 87.62 82 THR A C 1
ATOM 633 O O . THR A 1 82 ? 11.124 7.561 -27.691 1.00 87.62 82 THR A O 1
ATOM 636 N N . VAL A 1 83 ? 12.633 5.973 -27.170 1.00 87.25 83 VAL A N 1
ATOM 637 C CA . VAL A 1 83 ? 13.599 6.886 -26.552 1.00 87.25 83 VAL A CA 1
ATOM 638 C C . VAL A 1 83 ? 14.290 7.730 -27.618 1.00 87.25 83 VAL A C 1
ATOM 640 O O . VAL A 1 83 ? 14.266 8.949 -27.498 1.00 87.25 83 VAL A O 1
ATOM 643 N N . CYS A 1 84 ? 14.789 7.119 -28.696 1.00 87.06 84 CYS A N 1
ATOM 644 C CA . CYS A 1 84 ? 15.411 7.787 -29.843 1.00 87.06 84 CYS A CA 1
ATOM 645 C C . CYS A 1 84 ? 14.508 8.873 -30.436 1.00 87.06 84 CYS A C 1
ATOM 647 O O . CYS A 1 84 ? 14.944 10.001 -30.646 1.00 87.06 84 CYS A O 1
ATOM 649 N N . HIS A 1 85 ? 13.213 8.584 -30.610 1.00 84.06 85 HIS A N 1
ATOM 650 C CA . HIS A 1 85 ? 12.248 9.574 -31.095 1.00 84.06 85 HIS A CA 1
ATOM 651 C C . HIS A 1 85 ? 12.128 10.808 -30.184 1.00 84.06 85 HIS A C 1
ATOM 653 O O . HIS A 1 85 ? 11.701 11.863 -30.640 1.00 84.06 85 HIS A O 1
ATOM 659 N N . ARG A 1 86 ? 12.484 10.682 -28.901 1.00 80.44 86 ARG A N 1
ATOM 660 C CA . ARG A 1 86 ? 12.401 11.756 -27.909 1.00 80.44 86 ARG A CA 1
ATOM 661 C C . ARG A 1 86 ? 13.714 12.511 -27.725 1.00 80.44 86 ARG A C 1
ATOM 663 O O . ARG A 1 86 ? 13.672 13.724 -27.579 1.00 80.44 86 ARG A O 1
ATOM 670 N N . ILE A 1 87 ? 14.842 11.802 -27.700 1.00 83.50 87 ILE A N 1
ATOM 671 C CA . ILE A 1 87 ? 16.174 12.401 -27.513 1.00 83.50 87 ILE A CA 1
ATOM 672 C C . ILE A 1 87 ? 16.821 12.830 -28.838 1.00 83.50 87 ILE A C 1
ATOM 674 O O . ILE A 1 87 ? 17.825 13.527 -28.825 1.00 83.50 87 ILE A O 1
ATOM 678 N N . HIS A 1 88 ? 16.256 12.415 -29.979 1.00 82.12 88 HIS A N 1
ATOM 679 C CA . HIS A 1 88 ? 16.772 12.669 -31.330 1.00 82.12 88 HIS A CA 1
ATOM 680 C C . HIS A 1 88 ? 18.228 12.202 -31.550 1.00 82.12 88 HIS A C 1
ATOM 682 O O . HIS A 1 88 ? 18.930 12.732 -32.407 1.00 82.12 88 HIS A O 1
ATOM 688 N N . ARG A 1 89 ? 18.663 11.184 -30.796 1.00 85.69 89 ARG A N 1
ATOM 689 C CA . ARG A 1 89 ? 19.964 10.497 -30.888 1.00 85.69 89 ARG A CA 1
ATOM 690 C C . ARG A 1 89 ? 19.806 9.003 -30.597 1.00 85.69 89 ARG A C 1
ATOM 692 O O . ARG A 1 89 ? 18.752 8.580 -30.111 1.00 85.69 89 ARG A O 1
ATOM 699 N N . ASP A 1 90 ? 20.837 8.212 -30.877 1.00 83.81 90 ASP A N 1
ATOM 700 C CA . ASP A 1 90 ? 20.857 6.799 -30.493 1.00 83.81 90 ASP A CA 1
ATOM 701 C C . ASP A 1 90 ? 20.968 6.663 -28.963 1.00 83.81 90 ASP A C 1
ATOM 703 O O . ASP A 1 90 ? 21.859 7.265 -28.353 1.00 83.81 90 ASP A O 1
ATOM 707 N N . PRO A 1 91 ? 20.043 5.937 -28.309 1.00 85.50 91 PRO A N 1
ATOM 708 C CA . PRO A 1 91 ? 19.988 5.878 -26.856 1.00 85.50 91 PRO A CA 1
ATOM 709 C C . PRO A 1 91 ? 20.992 4.871 -26.295 1.00 85.50 91 PRO A C 1
ATOM 711 O O . PRO A 1 91 ? 21.073 3.730 -26.743 1.00 85.50 91 PRO A O 1
ATOM 714 N N . THR A 1 92 ? 21.701 5.277 -25.243 1.00 87.38 92 THR A N 1
ATOM 715 C CA . THR A 1 92 ? 22.548 4.386 -24.437 1.00 87.38 92 THR A CA 1
ATOM 716 C C . THR A 1 92 ? 21.711 3.697 -23.352 1.00 87.38 92 THR A C 1
ATOM 718 O O . THR A 1 92 ? 20.662 4.205 -22.954 1.00 87.38 92 THR A O 1
ATOM 721 N N . ASN A 1 93 ? 22.187 2.593 -22.767 1.00 85.19 93 ASN A N 1
ATOM 722 C CA . ASN A 1 93 ? 21.549 1.957 -21.600 1.00 85.19 93 ASN A CA 1
ATOM 723 C C . ASN A 1 93 ? 21.294 2.934 -20.432 1.00 85.19 93 ASN A C 1
ATOM 725 O O . ASN A 1 93 ? 20.278 2.839 -19.738 1.00 85.19 93 ASN A O 1
ATOM 729 N N . ALA A 1 94 ? 22.166 3.932 -20.253 1.00 86.19 94 ALA A N 1
ATOM 730 C CA . ALA A 1 94 ? 21.966 5.020 -19.296 1.00 86.19 94 ALA A CA 1
ATOM 731 C C . ALA A 1 94 ? 20.746 5.900 -19.640 1.00 86.19 94 ALA A C 1
ATOM 733 O O . ALA A 1 94 ? 19.986 6.284 -18.745 1.00 86.19 94 ALA A O 1
ATOM 734 N N . ASP A 1 95 ? 20.508 6.167 -20.926 1.00 85.81 95 ASP A N 1
ATOM 735 C CA . ASP A 1 95 ? 19.345 6.917 -21.409 1.00 85.81 95 ASP A CA 1
ATOM 736 C C . ASP A 1 95 ? 18.053 6.105 -21.227 1.00 85.81 95 ASP A C 1
ATOM 738 O O . ASP A 1 95 ? 17.042 6.652 -20.784 1.00 85.81 95 ASP A O 1
ATOM 742 N N . LEU A 1 96 ? 18.089 4.789 -21.483 1.00 87.56 96 LEU A N 1
ATOM 743 C CA . LEU A 1 96 ? 16.954 3.882 -21.251 1.00 87.56 96 LEU A CA 1
ATOM 744 C C . LEU A 1 96 ? 16.559 3.839 -19.768 1.00 87.56 96 LEU A C 1
ATOM 746 O O . LEU A 1 96 ? 15.380 3.990 -19.429 1.00 87.56 96 LEU A O 1
ATOM 750 N N . ARG A 1 97 ? 17.550 3.708 -18.876 1.00 89.31 97 ARG A N 1
ATOM 751 C CA . ARG A 1 97 ? 17.382 3.803 -17.417 1.00 89.31 97 ARG A CA 1
ATOM 752 C C . ARG A 1 97 ? 16.733 5.121 -17.010 1.00 89.31 97 ARG A C 1
ATOM 754 O O . ARG A 1 97 ? 15.751 5.126 -16.263 1.00 89.31 97 ARG A O 1
ATOM 761 N N . THR A 1 98 ? 17.288 6.233 -17.481 1.00 87.56 98 THR A N 1
ATOM 762 C CA . THR A 1 98 ? 16.857 7.586 -17.104 1.00 87.56 98 THR A CA 1
ATOM 763 C C . THR A 1 98 ? 15.439 7.863 -17.597 1.00 87.56 98 THR A C 1
ATOM 765 O O . THR A 1 98 ? 14.610 8.411 -16.863 1.00 87.56 98 THR A O 1
ATOM 768 N N . PHE A 1 99 ? 15.127 7.398 -18.809 1.00 87.62 99 PHE A N 1
ATOM 769 C CA . PHE A 1 99 ? 13.794 7.463 -19.384 1.00 87.62 99 PHE A CA 1
ATOM 770 C C . PHE A 1 99 ? 12.779 6.665 -18.560 1.00 87.62 99 PHE A C 1
ATOM 772 O O . PHE A 1 99 ? 11.769 7.233 -18.148 1.00 87.62 99 PHE A O 1
ATOM 779 N N . LEU A 1 100 ? 13.020 5.373 -18.302 1.00 87.75 100 LEU A N 1
ATOM 780 C CA . LEU A 1 100 ? 12.058 4.512 -17.600 1.00 87.75 100 LEU A CA 1
ATOM 781 C C . LEU A 1 100 ? 11.881 4.894 -16.126 1.00 87.75 100 LEU A C 1
ATOM 783 O O . LEU A 1 100 ? 10.765 4.819 -15.619 1.00 87.75 100 LEU A O 1
ATOM 787 N N . SER A 1 101 ? 12.932 5.397 -15.471 1.00 87.69 101 SER A N 1
ATOM 788 C CA . SER A 1 101 ? 12.857 5.933 -14.100 1.00 87.69 101 SER A CA 1
ATOM 789 C C . SER A 1 101 ? 12.054 7.238 -14.009 1.00 87.69 101 SER A C 1
ATOM 791 O O . SER A 1 101 ? 11.765 7.724 -12.921 1.00 87.69 101 SER A O 1
ATOM 793 N N . GLY A 1 102 ? 11.659 7.825 -15.145 1.00 82.44 102 GLY A N 1
ATOM 794 C CA . GLY A 1 102 ? 10.765 8.976 -15.150 1.00 82.44 102 GLY A CA 1
ATOM 795 C C . GLY A 1 102 ? 11.434 10.322 -14.915 1.00 82.44 102 GLY A C 1
ATOM 796 O O . GLY A 1 102 ? 10.720 11.268 -14.575 1.00 82.44 102 GLY A O 1
ATOM 797 N N . SER A 1 103 ? 12.749 10.436 -15.148 1.00 81.88 103 SER A N 1
ATOM 798 C CA . SER A 1 103 ? 13.456 11.721 -15.067 1.00 81.88 103 SER A CA 1
ATOM 799 C C . SER A 1 103 ? 12.818 12.762 -15.995 1.00 81.88 103 SER A C 1
ATOM 801 O O . SER A 1 103 ? 12.340 12.439 -17.084 1.00 81.88 103 SER A O 1
ATOM 803 N N . MET A 1 104 ? 12.768 14.014 -15.544 1.00 74.94 104 MET A N 1
ATOM 804 C CA . MET A 1 104 ? 12.199 15.159 -16.272 1.00 74.94 104 MET A CA 1
ATOM 805 C C . MET A 1 104 ? 13.267 16.185 -16.671 1.00 74.94 104 MET A C 1
ATOM 807 O O . MET A 1 104 ? 12.932 17.300 -17.077 1.00 74.94 104 MET A O 1
ATOM 811 N N . GLU A 1 105 ? 14.537 15.818 -16.540 1.00 73.56 105 GLU A N 1
ATOM 812 C CA . GLU A 1 105 ? 15.673 16.700 -16.775 1.00 73.56 105 GLU A CA 1
ATOM 813 C C . GLU A 1 105 ? 16.117 16.681 -18.245 1.00 73.56 105 GLU A C 1
ATOM 815 O O . GLU A 1 105 ? 15.985 15.673 -18.943 1.00 73.56 105 GLU A O 1
ATOM 820 N N . GLY A 1 106 ? 16.627 17.825 -18.715 1.00 72.00 106 GLY A N 1
ATOM 821 C CA . GLY A 1 106 ? 17.238 17.973 -20.039 1.00 72.00 106 GLY A CA 1
ATOM 822 C C . GLY A 1 106 ? 16.354 17.514 -21.203 1.00 72.00 106 GLY A C 1
ATOM 823 O O . GLY A 1 106 ? 15.189 17.903 -21.317 1.00 72.00 106 GLY A O 1
ATOM 824 N N . GLU A 1 107 ? 16.924 16.657 -22.051 1.00 68.44 107 GLU A N 1
ATOM 825 C CA . GLU A 1 107 ? 16.329 16.069 -23.265 1.00 68.44 107 GLU A CA 1
ATOM 826 C C . GLU A 1 107 ? 15.049 15.257 -22.990 1.00 68.44 107 GLU A C 1
ATOM 828 O O . GLU A 1 107 ? 14.253 14.988 -23.889 1.00 68.44 107 GLU A O 1
ATOM 833 N N . PHE A 1 108 ? 14.805 14.877 -21.731 1.00 69.25 108 PHE A N 1
ATOM 834 C CA . PHE A 1 108 ? 13.629 14.105 -21.335 1.00 69.25 108 PHE A CA 1
ATOM 835 C C . PHE A 1 108 ? 12.437 14.970 -20.911 1.00 69.25 108 PHE A C 1
ATOM 837 O O . PHE A 1 108 ? 11.350 14.413 -20.677 1.00 69.25 108 PHE A O 1
ATOM 844 N N . LYS A 1 109 ? 12.608 16.300 -20.837 1.00 67.12 109 LYS A N 1
ATOM 845 C CA . LYS A 1 109 ? 11.549 17.273 -20.530 1.00 67.12 109 LYS A CA 1
ATOM 846 C C . LYS A 1 109 ? 10.437 17.207 -21.589 1.00 67.12 109 LYS A C 1
ATOM 848 O O . LYS A 1 109 ? 10.637 16.727 -22.699 1.00 67.12 109 LYS A O 1
ATOM 853 N N . ASN A 1 110 ? 9.215 17.576 -21.202 1.00 59.25 110 ASN A N 1
ATOM 854 C CA . ASN A 1 110 ? 7.991 17.396 -21.994 1.00 59.25 110 ASN A CA 1
ATOM 855 C C . ASN A 1 110 ? 8.102 17.935 -23.437 1.00 59.25 110 ASN A C 1
ATOM 857 O O . ASN A 1 110 ? 7.803 19.104 -23.668 1.00 59.25 110 ASN A O 1
ATOM 861 N N . SER A 1 111 ? 8.385 17.068 -24.415 1.00 51.97 111 SER A N 1
ATOM 862 C CA . SER A 1 111 ? 7.690 17.171 -25.697 1.00 51.97 111 SER A CA 1
ATOM 863 C C . SER A 1 111 ? 6.280 16.618 -25.483 1.00 51.97 111 SER A C 1
ATOM 865 O O . SER A 1 111 ? 6.070 15.729 -24.646 1.00 51.97 111 SER A O 1
ATOM 867 N N . SER A 1 112 ? 5.284 17.217 -26.134 1.00 50.12 112 SER A N 1
ATOM 868 C CA . SER A 1 112 ? 3.897 16.751 -26.100 1.00 50.12 112 SER A CA 1
ATOM 869 C C . SER A 1 112 ? 3.867 15.221 -26.204 1.00 50.12 112 SER A C 1
ATOM 871 O O . SER A 1 112 ? 4.506 14.653 -27.088 1.00 50.12 112 SER A O 1
ATOM 873 N N . ASN A 1 113 ? 3.175 14.542 -25.275 1.00 56.25 113 ASN A N 1
ATOM 874 C CA . ASN A 1 113 ? 3.005 13.080 -25.272 1.00 56.25 113 ASN A CA 1
ATOM 875 C C . ASN A 1 113 ? 2.166 12.649 -26.491 1.00 56.25 113 ASN A C 1
ATOM 877 O O . ASN A 1 113 ? 1.022 12.221 -26.359 1.00 56.25 113 ASN A O 1
ATOM 881 N N . THR A 1 114 ? 2.731 12.795 -27.684 1.00 54.41 114 THR A N 1
ATOM 882 C CA . THR A 1 114 ? 2.092 12.523 -28.971 1.00 54.41 114 THR A CA 1
ATOM 883 C C . THR A 1 114 ? 1.914 11.014 -29.153 1.00 54.41 114 THR A C 1
ATOM 885 O O . THR A 1 114 ? 1.008 10.568 -29.847 1.00 54.41 114 THR A O 1
ATOM 888 N N . LEU A 1 115 ? 2.714 10.208 -28.443 1.00 60.78 115 LEU A N 1
ATOM 889 C CA . LEU A 1 115 ? 2.666 8.752 -28.473 1.00 60.78 115 LEU A CA 1
ATOM 890 C C . LEU A 1 115 ? 2.377 8.200 -27.071 1.00 60.78 115 LEU A C 1
ATOM 892 O O . LEU A 1 115 ? 3.234 8.223 -26.190 1.00 60.78 115 LEU A O 1
ATOM 896 N N . ARG A 1 116 ? 1.159 7.684 -26.869 1.00 73.19 116 ARG A N 1
ATOM 897 C CA . ARG A 1 116 ? 0.813 6.824 -25.727 1.00 73.19 116 ARG A CA 1
ATOM 898 C C . ARG A 1 116 ? 1.126 5.377 -26.090 1.00 73.19 116 ARG A C 1
ATOM 900 O O . ARG A 1 116 ? 0.465 4.792 -26.941 1.00 73.19 116 ARG A O 1
ATOM 907 N N . ASN A 1 117 ? 2.119 4.803 -25.426 1.00 84.62 117 ASN A N 1
ATOM 908 C CA . ASN A 1 117 ? 2.535 3.413 -25.582 1.00 84.62 117 ASN A CA 1
ATOM 909 C C . ASN A 1 117 ? 2.899 2.788 -24.228 1.00 84.62 117 ASN A C 1
ATOM 911 O O . ASN A 1 117 ? 2.937 3.473 -23.207 1.00 84.62 117 ASN A O 1
ATOM 915 N N . THR A 1 118 ? 3.182 1.486 -24.214 1.00 86.94 118 THR A N 1
ATOM 916 C CA . THR A 1 118 ? 3.513 0.748 -22.986 1.00 86.94 118 THR A CA 1
ATOM 917 C C . THR A 1 118 ? 4.675 1.385 -22.215 1.00 86.94 118 THR A C 1
ATOM 919 O O . THR A 1 118 ? 4.602 1.497 -20.996 1.00 86.94 118 THR A O 1
ATOM 922 N N . TRP A 1 119 ? 5.703 1.892 -22.905 1.00 89.25 119 TRP A N 1
ATOM 923 C CA . TRP A 1 119 ? 6.893 2.485 -22.279 1.00 89.25 119 TRP A CA 1
ATOM 924 C C . TRP A 1 119 ? 6.646 3.867 -21.675 1.00 89.25 119 TRP A C 1
ATOM 926 O O . TRP A 1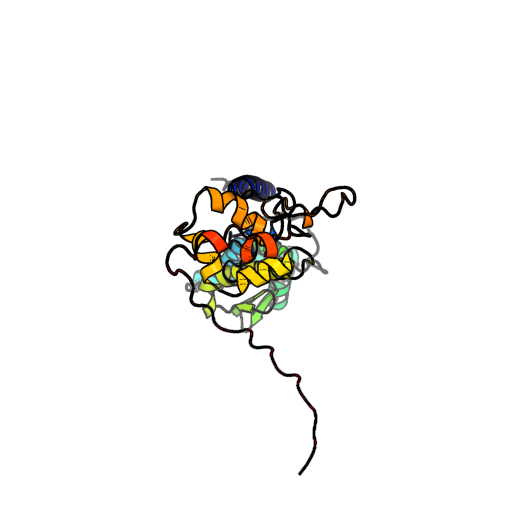 119 ? 7.136 4.168 -20.593 1.00 89.25 119 TRP A O 1
ATOM 936 N N . THR A 1 120 ? 5.859 4.713 -22.339 1.00 86.31 120 THR A N 1
ATOM 937 C CA . THR A 1 120 ? 5.471 6.032 -21.809 1.00 86.31 120 THR A CA 1
ATOM 938 C C . THR A 1 120 ? 4.505 5.898 -20.632 1.00 86.31 120 THR A C 1
ATOM 940 O O . THR A 1 120 ? 4.586 6.679 -19.682 1.00 86.31 120 THR A O 1
ATOM 943 N N . LEU A 1 121 ? 3.642 4.875 -20.647 1.00 85.38 121 LEU A N 1
ATOM 944 C CA . LEU A 1 121 ? 2.789 4.513 -19.515 1.00 85.38 121 LEU A CA 1
ATOM 945 C C . LEU A 1 121 ? 3.602 3.955 -18.339 1.00 85.38 121 LEU A C 1
ATOM 947 O O . LEU A 1 121 ? 3.383 4.385 -17.207 1.00 85.38 121 LEU A O 1
ATOM 951 N N . ALA A 1 122 ? 4.567 3.068 -18.598 1.00 87.62 122 ALA A N 1
ATOM 952 C CA . ALA A 1 122 ? 5.475 2.543 -17.580 1.00 87.62 122 ALA A CA 1
ATOM 953 C C . ALA A 1 122 ? 6.334 3.654 -16.964 1.00 87.62 122 ALA A C 1
ATOM 955 O O . ALA A 1 122 ? 6.369 3.781 -15.748 1.00 87.62 122 ALA A O 1
ATOM 956 N N . ARG A 1 123 ? 6.910 4.545 -17.783 1.00 87.88 123 ARG A N 1
ATOM 957 C CA . ARG A 1 123 ? 7.623 5.748 -17.324 1.00 87.88 123 ARG A CA 1
ATOM 958 C C . ARG A 1 123 ? 6.762 6.608 -16.400 1.00 87.88 123 ARG A C 1
ATOM 960 O O . ARG A 1 123 ? 7.222 7.075 -15.360 1.00 87.88 123 ARG A O 1
ATOM 967 N N . PHE A 1 124 ? 5.510 6.858 -16.784 1.00 84.62 124 PHE A N 1
ATOM 968 C CA . PHE A 1 124 ? 4.589 7.645 -15.967 1.00 84.62 124 PHE A CA 1
ATOM 969 C C . PHE A 1 124 ? 4.284 6.964 -14.627 1.00 84.62 124 PHE A C 1
ATOM 971 O O . PHE A 1 124 ? 4.273 7.645 -13.600 1.00 84.62 124 PHE A O 1
ATOM 978 N N . ALA A 1 125 ? 4.061 5.646 -14.636 1.00 86.19 125 ALA A N 1
ATOM 979 C CA . ALA A 1 125 ? 3.844 4.855 -13.431 1.00 86.19 125 ALA A CA 1
ATOM 980 C C . ALA A 1 125 ? 5.078 4.880 -12.517 1.00 86.19 125 ALA A C 1
ATOM 982 O O . ALA A 1 125 ? 4.949 5.251 -11.350 1.00 86.19 125 ALA A O 1
ATOM 983 N N . SER A 1 126 ? 6.265 4.623 -13.073 1.00 89.19 126 SER A N 1
ATOM 984 C CA . SER A 1 126 ? 7.532 4.652 -12.345 1.00 89.19 126 SER A CA 1
ATOM 985 C C . SER A 1 126 ? 7.798 6.006 -11.700 1.00 89.19 126 SER A C 1
ATOM 987 O O . SER A 1 126 ? 8.092 6.056 -10.511 1.00 89.19 126 SER A O 1
ATOM 989 N N . ARG A 1 127 ? 7.551 7.111 -12.415 1.00 87.75 127 ARG A N 1
ATOM 990 C CA . ARG A 1 127 ? 7.650 8.462 -11.843 1.00 87.75 127 ARG A CA 1
ATOM 991 C C . ARG A 1 127 ? 6.670 8.690 -10.695 1.00 87.75 127 ARG A C 1
ATOM 993 O O . ARG A 1 127 ? 7.017 9.321 -9.707 1.00 87.75 127 ARG A O 1
ATOM 1000 N N . SER A 1 128 ? 5.426 8.229 -10.838 1.00 81.56 128 SER A N 1
ATOM 1001 C CA . SER A 1 128 ? 4.404 8.437 -9.803 1.00 81.56 128 SER A CA 1
ATOM 1002 C C . SER A 1 128 ? 4.646 7.634 -8.525 1.00 81.56 128 SER A C 1
ATOM 1004 O O . SER A 1 128 ? 4.037 7.945 -7.509 1.00 81.56 128 SER A O 1
ATOM 1006 N N . GLN A 1 129 ? 5.506 6.617 -8.592 1.00 80.81 129 GLN A N 1
ATOM 1007 C CA . GLN A 1 129 ? 5.794 5.685 -7.504 1.00 80.81 129 GLN A CA 1
ATOM 1008 C C . GLN A 1 129 ? 7.278 5.695 -7.113 1.00 80.81 129 GLN A C 1
ATOM 1010 O O . GLN A 1 129 ? 7.710 4.819 -6.381 1.00 80.81 129 GLN A O 1
ATOM 1015 N N . SER A 1 130 ? 8.077 6.645 -7.612 1.00 85.56 130 SER A N 1
ATOM 1016 C CA . SER A 1 130 ? 9.525 6.719 -7.349 1.00 85.56 130 SER A CA 1
ATOM 1017 C C . SER A 1 130 ? 10.282 5.408 -7.636 1.00 85.56 130 SER A C 1
ATOM 1019 O O . SER A 1 130 ? 11.254 5.076 -6.962 1.00 85.56 130 SER A O 1
ATOM 1021 N N . ILE A 1 131 ? 9.837 4.648 -8.642 1.00 88.38 131 ILE A N 1
ATOM 1022 C CA . ILE A 1 131 ? 10.470 3.394 -9.061 1.00 88.38 131 ILE A CA 1
ATOM 1023 C C . ILE A 1 131 ? 11.676 3.717 -9.938 1.00 88.38 131 ILE A C 1
ATOM 1025 O O . ILE A 1 131 ? 11.548 4.418 -10.946 1.00 88.38 131 ILE A O 1
ATOM 1029 N N . THR A 1 132 ? 12.825 3.142 -9.597 1.00 89.50 132 THR A N 1
ATOM 1030 C CA . THR A 1 132 ? 14.064 3.321 -10.357 1.00 89.50 132 THR A CA 1
ATOM 1031 C C . THR A 1 132 ? 14.358 2.076 -11.181 1.00 89.50 132 THR A C 1
ATOM 1033 O O . THR A 1 132 ? 14.254 0.950 -10.702 1.00 89.50 132 THR A O 1
ATOM 1036 N N . TRP A 1 133 ? 14.726 2.280 -12.441 1.00 90.75 133 TRP A N 1
ATOM 1037 C CA . TRP A 1 133 ? 15.174 1.218 -13.334 1.00 90.75 133 TRP A CA 1
ATOM 1038 C C . TRP A 1 133 ? 16.697 1.207 -13.408 1.00 90.75 133 TRP A C 1
ATOM 1040 O O . TRP A 1 133 ? 17.342 2.256 -13.393 1.00 90.75 133 TRP A O 1
ATOM 1050 N N . THR A 1 134 ? 17.275 0.024 -13.537 1.00 88.38 134 THR A N 1
ATOM 1051 C CA . THR A 1 134 ? 18.703 -0.187 -13.764 1.00 88.38 134 THR A CA 1
ATOM 1052 C C . THR A 1 134 ? 18.889 -1.232 -14.852 1.00 88.38 134 THR A C 1
ATOM 1054 O O . THR A 1 134 ? 18.134 -2.194 -14.928 1.00 88.38 134 THR A O 1
ATOM 1057 N N . PHE A 1 135 ? 19.883 -1.022 -15.708 1.00 85.56 135 PHE A N 1
ATOM 1058 C CA . PHE A 1 135 ? 20.310 -1.986 -16.716 1.00 85.56 135 PHE A CA 1
ATOM 1059 C C . PHE A 1 135 ? 21.758 -2.328 -16.389 1.00 85.56 135 PHE A C 1
ATOM 1061 O O . PHE A 1 135 ? 22.609 -1.438 -16.424 1.00 85.56 135 PHE A O 1
ATOM 1068 N N . VAL A 1 136 ? 22.004 -3.568 -15.980 1.00 81.00 136 VAL A N 1
ATOM 1069 C CA . VAL A 1 136 ? 23.347 -4.097 -15.709 1.00 81.00 136 VAL A CA 1
ATOM 1070 C C . VAL A 1 136 ? 23.561 -5.207 -16.722 1.00 81.00 136 VAL A C 1
ATOM 1072 O O . VAL A 1 136 ? 22.738 -6.111 -16.770 1.00 81.00 136 VAL A O 1
ATOM 1075 N N . ASP A 1 137 ? 24.591 -5.097 -17.562 1.00 76.44 137 ASP A N 1
ATOM 1076 C CA . ASP A 1 137 ? 24.891 -6.073 -18.624 1.00 76.44 137 ASP A CA 1
ATOM 1077 C C . ASP A 1 137 ? 23.670 -6.415 -19.506 1.00 76.44 137 ASP A C 1
ATOM 1079 O O . ASP A 1 137 ? 23.360 -7.574 -19.748 1.00 76.44 137 ASP A O 1
ATOM 1083 N N . ASP A 1 138 ? 22.927 -5.385 -19.934 1.00 74.06 138 ASP A N 1
ATOM 1084 C CA . ASP A 1 138 ? 21.662 -5.480 -20.691 1.00 74.06 138 ASP A CA 1
ATOM 1085 C C . ASP A 1 138 ? 20.487 -6.166 -19.962 1.00 74.06 138 ASP A C 1
ATOM 1087 O O . ASP A 1 138 ? 19.371 -6.228 -20.488 1.00 74.06 138 ASP A O 1
ATOM 1091 N N . GLU A 1 139 ? 20.663 -6.571 -18.704 1.00 83.00 139 GLU A N 1
ATOM 1092 C CA . GLU A 1 139 ? 19.591 -7.113 -17.879 1.00 83.00 139 GLU A CA 1
ATOM 1093 C C . GLU A 1 139 ? 18.824 -6.007 -17.129 1.00 83.00 139 GLU A C 1
ATOM 1095 O O . GLU A 1 139 ? 19.402 -5.257 -16.327 1.00 83.00 139 GLU A O 1
ATOM 1100 N N . PRO A 1 140 ? 17.493 -5.895 -17.322 1.00 86.81 140 PRO A N 1
ATOM 1101 C CA . PRO A 1 140 ? 16.673 -4.957 -16.572 1.00 86.81 140 PRO A CA 1
ATOM 1102 C C . PRO A 1 140 ? 16.498 -5.407 -15.117 1.00 86.81 140 PRO A C 1
ATOM 1104 O O . PRO A 1 140 ? 16.100 -6.532 -14.809 1.00 86.81 140 PRO A O 1
ATOM 1107 N N . SER A 1 141 ? 16.680 -4.463 -14.207 1.00 87.62 141 SER A N 1
ATOM 1108 C CA . SER A 1 141 ? 16.341 -4.573 -12.792 1.00 87.62 141 SER A CA 1
ATOM 1109 C C . SER A 1 141 ? 15.545 -3.348 -12.357 1.00 87.62 141 SER A C 1
ATOM 1111 O O . SER A 1 141 ? 15.675 -2.258 -12.918 1.00 87.62 141 SER A O 1
ATOM 1113 N N . VAL A 1 142 ? 14.662 -3.542 -11.381 1.00 88.31 142 VAL A N 1
ATOM 1114 C CA . VAL A 1 142 ? 13.780 -2.484 -10.882 1.00 88.31 142 VAL A CA 1
ATOM 1115 C C . VAL A 1 142 ? 13.907 -2.398 -9.375 1.00 88.31 142 VAL A C 1
ATOM 1117 O O . VAL A 1 142 ? 13.766 -3.411 -8.690 1.00 88.31 142 VAL A O 1
ATOM 1120 N N . SER A 1 143 ? 14.140 -1.198 -8.856 1.00 85.00 143 SER A N 1
ATOM 1121 C CA . SER A 1 143 ? 14.162 -0.922 -7.425 1.00 85.00 143 SER A CA 1
ATOM 1122 C C . SER A 1 143 ? 12.983 -0.047 -6.998 1.00 85.00 143 SER A C 1
ATOM 1124 O O . SER A 1 143 ? 12.606 0.918 -7.668 1.00 85.00 143 SER A O 1
ATOM 1126 N N . PHE A 1 144 ? 12.386 -0.417 -5.866 1.00 82.50 144 PHE A N 1
ATOM 1127 C CA . PHE A 1 144 ? 11.345 0.339 -5.173 1.00 82.50 144 PHE A CA 1
ATOM 1128 C C . PHE A 1 144 ? 11.652 0.330 -3.674 1.00 82.50 144 PHE A C 1
ATOM 1130 O O . PHE A 1 144 ? 11.854 -0.744 -3.099 1.00 82.50 144 PHE A O 1
ATOM 1137 N N . ASP A 1 145 ? 11.706 1.512 -3.059 1.00 75.06 145 ASP A N 1
ATOM 1138 C CA . ASP A 1 145 ? 12.265 1.735 -1.720 1.00 75.06 145 ASP A CA 1
ATOM 1139 C C . ASP A 1 145 ? 13.659 1.092 -1.572 1.00 75.06 145 ASP A C 1
ATOM 1141 O O . ASP A 1 145 ? 14.634 1.579 -2.139 1.00 75.06 145 ASP A O 1
ATOM 1145 N N . CYS A 1 146 ? 13.743 -0.037 -0.862 1.00 74.81 146 CYS A N 1
ATOM 1146 C CA . CYS A 1 146 ? 14.969 -0.807 -0.620 1.00 74.81 146 CYS A CA 1
ATOM 1147 C C . CYS A 1 146 ? 14.974 -2.171 -1.334 1.00 74.81 146 CYS A C 1
ATOM 1149 O O . CYS A 1 146 ? 15.915 -2.949 -1.188 1.00 74.81 146 CYS A O 1
ATOM 1151 N N . ASN A 1 147 ? 13.912 -2.495 -2.075 1.00 80.94 147 ASN A N 1
ATOM 1152 C CA . ASN A 1 147 ? 13.745 -3.790 -2.718 1.00 80.94 147 ASN A CA 1
ATOM 1153 C C . ASN A 1 147 ? 14.167 -3.709 -4.183 1.00 80.94 147 ASN A C 1
ATOM 1155 O O . ASN A 1 147 ? 13.464 -3.112 -4.999 1.00 80.94 147 ASN A O 1
ATOM 1159 N N . THR A 1 148 ? 15.271 -4.369 -4.524 1.00 84.19 148 THR A N 1
ATOM 1160 C CA . THR A 1 148 ? 15.697 -4.560 -5.915 1.00 84.19 148 THR A CA 1
ATOM 1161 C C . THR A 1 148 ? 15.185 -5.894 -6.440 1.00 84.19 148 THR A C 1
ATOM 1163 O O . THR A 1 148 ? 15.377 -6.946 -5.829 1.00 84.19 148 THR A O 1
ATOM 1166 N N . ILE A 1 149 ? 14.522 -5.856 -7.590 1.00 85.56 149 ILE A N 1
ATOM 1167 C CA . ILE A 1 149 ? 13.927 -7.014 -8.248 1.00 85.56 149 ILE A CA 1
ATOM 1168 C C . ILE A 1 149 ? 14.671 -7.252 -9.556 1.00 85.56 149 ILE A C 1
ATOM 1170 O O . ILE A 1 149 ? 14.637 -6.434 -10.473 1.00 85.56 149 ILE A O 1
ATOM 1174 N N . ILE A 1 150 ? 15.341 -8.399 -9.616 1.00 87.50 150 ILE A N 1
ATOM 1175 C CA . ILE A 1 150 ? 16.029 -8.917 -10.802 1.00 87.50 150 ILE A CA 1
ATOM 1176 C C . ILE A 1 150 ? 15.100 -9.820 -11.627 1.00 87.50 150 ILE A C 1
ATOM 1178 O O . ILE A 1 150 ? 14.035 -10.231 -11.151 1.00 87.50 150 ILE A O 1
ATOM 1182 N N . ILE A 1 151 ? 15.522 -10.199 -12.835 1.00 83.94 151 ILE A N 1
ATOM 1183 C CA . ILE A 1 151 ? 14.774 -11.067 -13.767 1.00 83.94 151 ILE A CA 1
ATOM 1184 C C . ILE A 1 151 ? 14.281 -12.362 -13.098 1.00 83.94 151 ILE A C 1
ATOM 1186 O O . ILE A 1 151 ? 13.113 -12.744 -13.243 1.00 83.94 151 ILE A O 1
ATOM 1190 N N . ALA A 1 152 ? 15.121 -13.012 -12.284 1.00 83.62 152 ALA A N 1
ATOM 1191 C CA . ALA A 1 152 ? 14.748 -14.221 -11.539 1.00 83.62 152 ALA A CA 1
ATOM 1192 C C . ALA A 1 152 ? 13.524 -14.004 -10.618 1.00 83.62 152 ALA A C 1
ATOM 1194 O O . ALA A 1 152 ? 12.719 -14.911 -10.381 1.00 83.62 152 ALA A O 1
ATOM 1195 N N . GLY A 1 153 ? 13.345 -12.772 -10.136 1.00 80.88 153 GLY A N 1
ATOM 1196 C CA . GLY A 1 153 ? 12.241 -12.321 -9.299 1.00 80.88 153 GLY A CA 1
ATOM 1197 C C . GLY A 1 153 ? 10.985 -11.880 -10.057 1.00 80.88 153 GLY A C 1
ATOM 1198 O O . GLY A 1 153 ? 10.020 -11.496 -9.397 1.00 80.88 153 GLY A O 1
ATOM 1199 N N . ARG A 1 154 ? 10.921 -11.974 -11.397 1.00 84.00 154 ARG A N 1
ATOM 1200 C CA . ARG A 1 154 ? 9.835 -11.386 -12.221 1.00 84.00 154 ARG A CA 1
ATOM 1201 C C . ARG A 1 154 ? 8.411 -11.733 -11.782 1.00 84.00 154 ARG A C 1
ATOM 1203 O O . ARG A 1 154 ? 7.503 -10.921 -11.898 1.00 84.00 154 ARG A O 1
ATOM 1210 N N . ARG A 1 155 ? 8.188 -12.946 -11.259 1.00 86.62 155 ARG A N 1
ATOM 1211 C CA . ARG A 1 155 ? 6.858 -13.397 -10.796 1.00 86.62 155 ARG A CA 1
ATOM 1212 C C . ARG A 1 155 ? 6.427 -12.741 -9.484 1.00 86.62 155 ARG A C 1
ATOM 1214 O O . ARG A 1 155 ? 5.248 -12.772 -9.152 1.00 86.62 155 ARG A O 1
ATOM 1221 N N . LYS A 1 156 ? 7.380 -12.204 -8.723 1.00 86.88 156 LYS A N 1
ATOM 1222 C CA . LYS A 1 156 ? 7.160 -11.605 -7.407 1.00 86.88 156 LYS A CA 1
ATOM 1223 C C . LYS A 1 156 ? 7.043 -10.081 -7.467 1.00 86.88 156 LYS A C 1
ATOM 1225 O O . LYS A 1 156 ? 6.673 -9.512 -6.452 1.00 86.88 156 LYS A O 1
ATOM 1230 N N . LEU A 1 157 ? 7.279 -9.444 -8.619 1.00 87.12 157 LEU A N 1
ATOM 1231 C CA . LEU A 1 157 ? 7.348 -7.984 -8.760 1.00 87.12 157 LEU A CA 1
ATOM 1232 C C . LEU A 1 157 ? 6.146 -7.260 -8.137 1.00 87.12 157 LEU A C 1
ATOM 1234 O O . LEU A 1 157 ? 6.307 -6.566 -7.135 1.00 87.12 157 LEU A O 1
ATOM 1238 N N . LEU A 1 158 ? 4.935 -7.510 -8.645 1.00 87.50 158 LEU A N 1
ATOM 1239 C CA . LEU A 1 158 ? 3.709 -6.914 -8.095 1.00 87.50 158 LEU A CA 1
ATOM 1240 C C . LEU A 1 158 ? 3.478 -7.258 -6.625 1.00 87.50 158 LEU A C 1
ATOM 1242 O O . LEU A 1 158 ? 3.042 -6.418 -5.844 1.00 87.50 158 LEU A O 1
ATOM 1246 N N . LYS A 1 159 ? 3.786 -8.495 -6.220 1.00 87.81 159 LYS A N 1
ATOM 1247 C CA . LYS A 1 159 ? 3.621 -8.915 -4.825 1.00 87.81 159 LYS A CA 1
ATOM 1248 C C . LYS A 1 159 ? 4.517 -8.089 -3.900 1.00 87.81 159 LYS A C 1
ATOM 1250 O O . LYS A 1 159 ? 4.040 -7.656 -2.853 1.00 87.81 159 LYS A O 1
ATOM 1255 N N . THR A 1 160 ? 5.773 -7.878 -4.288 1.00 88.19 160 THR A N 1
ATOM 1256 C CA . THR A 1 160 ? 6.753 -7.085 -3.541 1.00 88.19 160 THR A CA 1
ATOM 1257 C C . THR A 1 160 ? 6.349 -5.615 -3.494 1.00 88.19 160 THR A C 1
ATOM 1259 O O . THR A 1 160 ? 6.395 -5.022 -2.422 1.00 88.19 160 THR A O 1
ATOM 1262 N N . PHE A 1 161 ? 5.886 -5.041 -4.609 1.00 87.50 161 PHE A N 1
ATOM 1263 C CA . PHE A 1 161 ? 5.428 -3.647 -4.650 1.00 87.50 161 PHE A CA 1
ATOM 1264 C C . PHE A 1 161 ? 4.203 -3.427 -3.773 1.00 87.50 161 PHE A C 1
ATOM 1266 O O . PHE A 1 161 ? 4.244 -2.598 -2.868 1.00 87.50 161 PHE A O 1
ATOM 1273 N N . HIS A 1 162 ? 3.164 -4.249 -3.937 1.00 87.19 162 HIS A N 1
ATOM 1274 C CA . HIS A 1 162 ? 1.991 -4.171 -3.075 1.00 87.19 162 HIS A CA 1
ATOM 1275 C C . HIS A 1 162 ? 2.355 -4.383 -1.599 1.00 87.19 162 HIS A C 1
ATOM 1277 O O . HIS A 1 162 ? 1.742 -3.788 -0.722 1.00 87.19 162 HIS A O 1
ATOM 1283 N N . GLN A 1 163 ? 3.327 -5.251 -1.290 1.00 88.81 163 GLN A N 1
ATOM 1284 C CA . GLN A 1 163 ? 3.780 -5.439 0.087 1.00 88.81 163 GLN A CA 1
ATOM 1285 C C . GLN A 1 163 ? 4.463 -4.185 0.628 1.00 88.81 163 GLN A C 1
ATOM 1287 O O . GLN A 1 163 ? 4.122 -3.760 1.725 1.00 88.81 163 GLN A O 1
ATOM 1292 N N . ALA A 1 164 ? 5.371 -3.579 -0.130 1.00 88.12 164 ALA A N 1
ATOM 1293 C CA . ALA A 1 164 ? 6.059 -2.365 0.286 1.00 88.12 164 ALA A CA 1
ATOM 1294 C C . ALA A 1 164 ? 5.082 -1.185 0.462 1.00 88.12 164 ALA A C 1
ATOM 1296 O O . ALA A 1 164 ? 5.102 -0.532 1.500 1.00 88.12 164 ALA A O 1
ATOM 1297 N N . GLN A 1 165 ? 4.124 -1.001 -0.452 1.00 88.25 165 GLN A N 1
ATOM 1298 C CA . GLN A 1 165 ? 3.056 -0.001 -0.298 1.00 88.25 165 GLN A CA 1
ATOM 1299 C C . GLN A 1 165 ? 2.195 -0.246 0.951 1.00 88.25 165 GLN A C 1
ATOM 1301 O O . GLN A 1 165 ? 1.922 0.684 1.709 1.00 88.25 165 GLN A O 1
ATOM 1306 N N . ARG A 1 166 ? 1.802 -1.502 1.223 1.00 90.44 166 ARG A N 1
ATOM 1307 C CA . ARG A 1 166 ? 1.079 -1.851 2.462 1.00 90.44 166 ARG A CA 1
ATOM 1308 C C . ARG A 1 166 ? 1.881 -1.481 3.711 1.00 90.44 166 ARG A C 1
ATOM 1310 O O . ARG A 1 166 ? 1.301 -1.004 4.687 1.00 90.44 166 ARG A O 1
ATOM 1317 N N . LEU A 1 167 ? 3.197 -1.693 3.693 1.00 90.25 167 LEU A N 1
ATOM 1318 C CA . LEU A 1 167 ? 4.077 -1.322 4.802 1.00 90.25 167 LEU A CA 1
ATOM 1319 C C . LEU A 1 167 ? 4.136 0.199 4.982 1.00 90.25 167 LEU A C 1
ATOM 1321 O O . LEU A 1 167 ? 3.931 0.655 6.102 1.00 90.25 167 LEU A O 1
ATOM 1325 N N . GLN A 1 168 ? 4.284 0.976 3.903 1.00 89.62 168 GLN A N 1
ATOM 1326 C CA . GLN A 1 168 ? 4.249 2.446 3.956 1.00 89.62 168 GLN A CA 1
ATOM 1327 C C . GLN A 1 168 ? 2.932 2.972 4.554 1.00 89.62 168 GLN A C 1
ATOM 1329 O O . GLN A 1 168 ? 2.937 3.832 5.435 1.00 89.62 168 GLN A O 1
ATOM 1334 N N . HIS A 1 169 ? 1.786 2.423 4.130 1.00 90.69 169 HIS A N 1
ATOM 1335 C CA . HIS A 1 169 ? 0.479 2.777 4.700 1.00 90.69 169 HIS A CA 1
ATOM 1336 C C . HIS A 1 169 ? 0.386 2.438 6.190 1.00 90.69 169 HIS A C 1
ATOM 1338 O O . HIS A 1 169 ? -0.183 3.202 6.970 1.00 90.69 169 HIS A O 1
ATOM 1344 N N . THR A 1 170 ? 0.958 1.306 6.596 1.00 90.88 170 THR A N 1
ATOM 1345 C CA . THR A 1 170 ? 0.963 0.868 7.997 1.00 90.88 170 THR A CA 1
ATOM 1346 C C . THR A 1 170 ? 1.848 1.754 8.860 1.00 90.88 170 THR A C 1
ATOM 1348 O O . THR A 1 170 ? 1.424 2.184 9.928 1.00 90.88 170 THR A O 1
ATOM 1351 N N . GLU A 1 171 ? 3.045 2.085 8.386 1.00 91.56 171 GLU A N 1
ATOM 1352 C CA . GLU A 1 171 ? 3.962 2.997 9.063 1.00 91.56 171 GLU A CA 1
ATOM 1353 C C . GLU A 1 171 ? 3.323 4.379 9.241 1.00 91.56 171 GLU A C 1
ATOM 1355 O O . GLU A 1 171 ? 3.304 4.927 10.345 1.00 91.56 171 GLU A O 1
ATOM 1360 N N . ALA A 1 172 ? 2.689 4.904 8.188 1.00 91.25 172 ALA A N 1
ATOM 1361 C CA . ALA A 1 172 ? 1.939 6.153 8.259 1.00 91.25 172 ALA A CA 1
ATOM 1362 C C . ALA A 1 172 ? 0.815 6.108 9.309 1.00 91.25 172 ALA A C 1
ATOM 1364 O O . ALA A 1 172 ? 0.517 7.130 9.928 1.00 91.25 172 ALA A O 1
ATOM 1365 N N . LEU A 1 173 ? 0.194 4.942 9.525 1.00 90.56 173 LEU A N 1
ATOM 1366 C CA . LEU A 1 173 ? -0.853 4.738 10.526 1.00 90.56 173 LEU A CA 1
ATOM 1367 C C . LEU A 1 173 ? -0.296 4.619 11.953 1.00 90.56 173 LEU A C 1
ATOM 1369 O O . LEU A 1 173 ? -0.852 5.227 12.870 1.00 90.56 173 LEU A O 1
ATOM 1373 N N . ILE A 1 174 ? 0.797 3.878 12.144 1.00 90.19 174 ILE A N 1
ATOM 1374 C CA . ILE A 1 174 ? 1.483 3.722 13.438 1.00 90.19 174 ILE A CA 1
ATOM 1375 C C . ILE A 1 174 ? 2.007 5.076 13.928 1.00 90.19 174 ILE A C 1
ATOM 1377 O O . ILE A 1 174 ? 1.820 5.435 15.090 1.00 90.19 174 ILE A O 1
ATOM 1381 N N . ASN A 1 175 ? 2.545 5.893 13.022 1.00 90.81 175 ASN A N 1
ATOM 1382 C CA . ASN A 1 175 ? 3.046 7.229 13.340 1.00 90.81 175 ASN A CA 1
ATOM 1383 C C . ASN A 1 175 ? 1.941 8.229 13.742 1.00 90.81 175 ASN A C 1
ATOM 1385 O O . ASN A 1 175 ? 2.230 9.331 14.219 1.00 90.81 175 ASN A O 1
ATOM 1389 N N . GLN A 1 176 ? 0.655 7.878 13.611 1.00 88.75 176 GLN A N 1
ATOM 1390 C CA . GLN A 1 176 ? -0.426 8.740 14.083 1.00 88.75 176 GLN A CA 1
ATOM 1391 C C . GLN A 1 176 ? -0.546 8.716 15.608 1.00 88.75 176 GLN A C 1
ATOM 1393 O O . GLN A 1 176 ? -0.899 7.708 16.218 1.00 88.75 176 GLN A O 1
ATOM 1398 N N . ARG A 1 177 ? -0.409 9.891 16.234 1.00 83.31 177 ARG A N 1
ATOM 1399 C CA . ARG A 1 177 ? -0.445 10.076 17.699 1.00 83.31 177 ARG A CA 1
ATOM 1400 C C . ARG A 1 177 ? -1.639 9.417 18.409 1.00 83.31 177 ARG A C 1
ATOM 1402 O O . ARG A 1 177 ? -1.509 8.973 19.551 1.00 83.31 177 ARG A O 1
ATOM 1409 N N . SER A 1 178 ? -2.822 9.424 17.794 1.00 80.75 178 SER A N 1
ATOM 1410 C CA . SER A 1 178 ? -4.058 8.916 18.405 1.00 80.75 178 SER A CA 1
ATOM 1411 C C . SER A 1 178 ? -4.397 7.482 17.994 1.00 80.75 178 SER A C 1
ATOM 1413 O O . SER A 1 178 ? -4.798 6.709 18.868 1.00 80.75 178 SER A O 1
ATOM 1415 N N . GLN A 1 179 ? -4.252 7.147 16.707 1.00 87.50 179 GLN A N 1
ATOM 1416 C CA . GLN A 1 179 ? -4.649 5.857 16.129 1.00 87.50 179 GLN A CA 1
ATOM 1417 C C . GLN A 1 179 ? -3.548 4.796 16.253 1.00 87.50 179 GLN A C 1
ATOM 1419 O O . GLN A 1 179 ? -3.865 3.635 16.507 1.00 87.50 179 GLN A O 1
ATOM 1424 N N . GLY A 1 180 ? -2.275 5.197 16.179 1.00 88.31 180 GLY A N 1
ATOM 1425 C CA . GLY A 1 180 ? -1.122 4.296 16.173 1.00 88.31 180 GLY A CA 1
ATOM 1426 C C . GLY A 1 180 ? -1.101 3.331 17.352 1.00 88.31 180 GLY A C 1
ATOM 1427 O O . GLY A 1 180 ? -1.046 2.125 17.155 1.00 88.31 180 GLY A O 1
ATOM 1428 N N . LYS A 1 181 ? -1.329 3.828 18.574 1.00 87.81 181 LYS A N 1
ATOM 1429 C CA . LYS A 1 181 ? -1.368 2.989 19.789 1.00 87.81 181 LYS A CA 1
ATOM 1430 C C . LYS A 1 181 ? -2.426 1.880 19.754 1.00 87.81 181 LYS A C 1
ATOM 1432 O O . LYS A 1 181 ? -2.248 0.826 20.357 1.00 87.81 181 LYS A O 1
ATOM 1437 N N . ALA A 1 182 ? -3.572 2.136 19.120 1.00 88.38 182 ALA A N 1
ATOM 1438 C CA . ALA A 1 182 ? -4.635 1.137 19.015 1.00 88.38 182 ALA A CA 1
ATOM 1439 C C . ALA A 1 182 ? -4.280 0.068 17.971 1.00 88.38 182 ALA A C 1
ATOM 1441 O O . ALA A 1 182 ? -4.560 -1.112 18.181 1.00 88.38 182 ALA A O 1
ATOM 1442 N N . ILE A 1 183 ? -3.608 0.476 16.893 1.00 90.19 183 ILE A N 1
ATOM 1443 C CA . ILE A 1 183 ? -3.102 -0.424 15.858 1.00 90.19 183 ILE A CA 1
ATOM 1444 C C . ILE A 1 183 ? -1.930 -1.261 16.359 1.00 90.19 183 ILE A C 1
ATOM 1446 O O . ILE A 1 183 ? -1.957 -2.464 16.150 1.00 90.19 183 ILE A O 1
ATOM 1450 N N . GLU A 1 184 ? -0.980 -0.692 17.099 1.00 90.31 184 GLU A N 1
ATOM 1451 C CA . GLU A 1 184 ? 0.109 -1.439 17.749 1.00 90.31 184 GLU A CA 1
ATOM 1452 C C . GLU A 1 184 ? -0.433 -2.569 18.634 1.00 90.31 184 GLU A C 1
ATOM 1454 O O . GLU A 1 184 ? 0.035 -3.704 18.572 1.00 90.31 184 GLU A O 1
ATOM 1459 N N . CYS A 1 185 ? -1.487 -2.293 19.410 1.00 88.44 185 CYS A N 1
ATOM 1460 C CA . CYS A 1 185 ? -2.149 -3.311 20.222 1.00 88.44 185 CYS A CA 1
ATOM 1461 C C . CYS A 1 185 ? -2.802 -4.406 19.360 1.00 88.44 185 CYS A C 1
ATOM 1463 O O . CYS A 1 185 ? -2.703 -5.587 19.687 1.00 88.44 185 CYS A O 1
ATOM 1465 N N . ALA A 1 186 ? -3.431 -4.037 18.240 1.00 87.88 186 ALA A N 1
ATOM 1466 C CA . ALA A 1 186 ? -3.992 -5.006 17.300 1.00 87.88 186 ALA A CA 1
ATOM 1467 C C . ALA A 1 186 ? -2.905 -5.813 16.562 1.00 87.88 186 ALA A C 1
ATOM 1469 O O . ALA A 1 186 ? -3.127 -6.984 16.259 1.00 87.88 186 ALA A O 1
ATOM 1470 N N . ALA A 1 187 ? -1.747 -5.208 16.298 1.00 89.25 187 ALA A N 1
ATOM 1471 C CA . ALA A 1 187 ? -0.594 -5.811 15.634 1.00 89.25 187 ALA A CA 1
ATOM 1472 C C . ALA A 1 187 ? 0.193 -6.769 16.542 1.00 89.25 187 ALA A C 1
ATOM 1474 O O . ALA A 1 187 ? 0.929 -7.612 16.039 1.00 89.25 187 ALA A O 1
ATOM 1475 N N . ALA A 1 188 ? 0.020 -6.678 17.865 1.00 89.06 188 ALA A N 1
ATOM 1476 C CA . ALA A 1 188 ? 0.763 -7.481 18.837 1.00 89.06 188 ALA A CA 1
ATOM 1477 C C . ALA A 1 188 ? 0.599 -9.000 18.646 1.00 89.06 188 ALA A C 1
ATOM 1479 O O . ALA A 1 188 ? 1.471 -9.765 19.053 1.00 89.06 188 ALA A O 1
ATOM 1480 N N . HIS A 1 189 ? -0.506 -9.452 18.043 1.00 86.38 189 HIS A N 1
ATOM 1481 C CA . HIS A 1 189 ? -0.723 -10.868 17.770 1.00 86.38 189 HIS A CA 1
ATOM 1482 C C . HIS A 1 189 ? -1.507 -11.093 16.462 1.00 86.38 189 HIS A C 1
ATOM 1484 O O . HIS A 1 189 ? -2.590 -10.523 16.309 1.00 86.38 189 HIS A O 1
ATOM 1490 N N . PRO A 1 190 ? -1.062 -11.985 15.550 1.00 79.12 190 PRO A N 1
ATOM 1491 C CA . PRO A 1 190 ? -1.748 -12.237 14.275 1.00 79.12 190 PRO A CA 1
ATOM 1492 C C . PRO A 1 190 ? -3.213 -12.675 14.421 1.00 79.12 190 PRO A C 1
ATOM 1494 O O . PRO A 1 190 ? -4.062 -12.321 13.599 1.00 79.12 190 PRO A O 1
ATOM 1497 N N . ALA A 1 191 ? -3.538 -13.403 15.499 1.00 82.88 191 ALA A N 1
ATOM 1498 C CA . ALA A 1 191 ? -4.913 -13.828 15.788 1.00 82.88 191 ALA A CA 1
ATOM 1499 C C . ALA A 1 191 ? -5.894 -12.655 15.919 1.00 82.88 191 ALA A C 1
ATOM 1501 O O . ALA A 1 191 ? -7.076 -12.829 15.626 1.00 82.88 191 ALA A O 1
ATOM 1502 N N . SER A 1 192 ? -5.417 -11.457 16.274 1.00 83.50 192 SER A N 1
ATOM 1503 C CA . SER A 1 192 ? -6.248 -10.257 16.327 1.00 83.50 192 SER A CA 1
ATOM 1504 C C . SER A 1 192 ? -6.974 -10.035 15.003 1.00 83.50 192 SER A C 1
ATOM 1506 O O . SER A 1 192 ? -8.119 -9.601 15.015 1.00 83.50 192 SER A O 1
ATOM 1508 N N . THR A 1 193 ? -6.342 -10.337 13.864 1.00 86.00 193 THR A N 1
ATOM 1509 C CA . THR A 1 193 ? -6.838 -10.044 12.508 1.00 86.00 193 THR A CA 1
ATOM 1510 C C . THR A 1 193 ? -7.516 -11.246 11.816 1.00 86.00 193 THR A C 1
ATOM 1512 O O . THR A 1 193 ? -7.994 -11.131 10.689 1.00 86.00 193 THR A O 1
ATOM 1515 N N . HIS A 1 194 ? -7.654 -12.397 12.484 1.00 84.25 194 HIS A N 1
ATOM 1516 C CA . HIS A 1 194 ? -8.232 -13.615 11.887 1.00 84.25 194 HIS A CA 1
ATOM 1517 C C . HIS A 1 194 ? -9.638 -13.413 11.278 1.00 84.25 194 HIS A C 1
ATOM 1519 O O . HIS A 1 194 ? -9.992 -14.023 10.262 1.00 84.25 194 HIS A O 1
ATOM 1525 N N . PHE A 1 195 ? -10.441 -12.532 11.878 1.00 86.12 195 PHE A N 1
ATOM 1526 C CA . PHE A 1 195 ? -11.809 -12.274 11.438 1.00 86.12 195 PHE A CA 1
ATOM 1527 C C . PHE A 1 195 ? -11.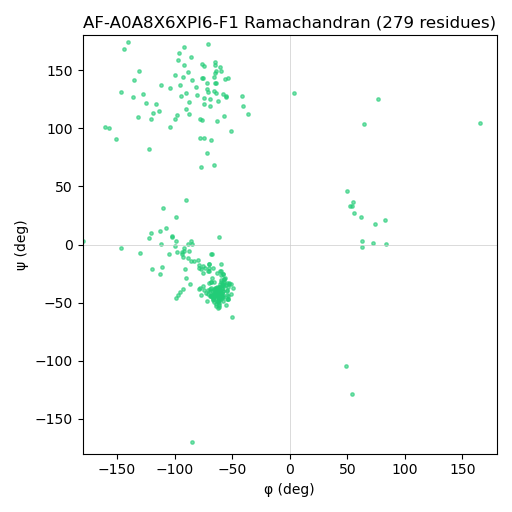915 -11.544 10.094 1.00 86.12 195 PHE A C 1
ATOM 1529 O O . PHE A 1 195 ? -12.955 -11.649 9.451 1.00 86.12 195 PHE A O 1
ATOM 1536 N N . LEU A 1 196 ? -10.867 -10.847 9.640 1.00 85.56 196 LEU A N 1
ATOM 1537 C CA . LEU A 1 196 ? -10.917 -10.099 8.377 1.00 85.56 196 LEU A CA 1
ATOM 1538 C C . LEU A 1 196 ? -11.064 -11.004 7.155 1.00 85.56 196 LEU A C 1
ATOM 1540 O O . LEU A 1 196 ? -11.699 -10.619 6.181 1.00 85.56 196 LEU A O 1
ATOM 1544 N N . TYR A 1 197 ? -10.488 -12.203 7.219 1.00 80.06 197 TYR A N 1
ATOM 1545 C CA . TYR A 1 197 ? -10.481 -13.142 6.100 1.00 80.06 197 TYR A CA 1
ATOM 1546 C C . TYR A 1 197 ? -11.641 -14.127 6.145 1.00 80.06 197 TYR A C 1
ATOM 1548 O O . TYR A 1 197 ? -12.183 -14.501 5.111 1.00 80.06 197 TYR A O 1
ATOM 1556 N N . THR A 1 198 ? -11.994 -14.587 7.346 1.00 82.88 198 THR A N 1
ATOM 1557 C CA . THR A 1 198 ? -12.926 -15.709 7.511 1.00 82.88 198 THR A CA 1
ATOM 1558 C C . THR A 1 198 ? -14.267 -15.301 8.107 1.00 82.88 198 THR A C 1
ATOM 1560 O O . THR A 1 198 ? -15.210 -16.083 8.039 1.00 82.88 198 THR A O 1
ATOM 1563 N N . GLY A 1 199 ? -14.348 -14.140 8.767 1.00 80.38 199 GLY A N 1
ATOM 1564 C CA . GLY A 1 199 ? -15.504 -13.730 9.573 1.00 80.38 199 GLY A CA 1
ATOM 1565 C C . GLY A 1 199 ? -15.803 -14.637 10.776 1.00 80.38 199 GLY A C 1
ATOM 1566 O O . GLY A 1 199 ? -16.716 -14.355 11.551 1.00 80.38 199 GLY A O 1
ATOM 1567 N N . LYS A 1 200 ? -15.047 -15.729 10.968 1.00 83.38 200 LYS A N 1
ATOM 1568 C CA . LYS A 1 200 ? -15.288 -16.695 12.042 1.00 83.38 200 LYS A CA 1
ATOM 1569 C C . LYS A 1 200 ? -15.053 -16.042 13.399 1.00 83.38 200 LYS A C 1
ATOM 1571 O O . LYS A 1 200 ? -14.139 -15.234 13.566 1.00 83.38 200 LYS A O 1
ATOM 1576 N N . TYR A 1 201 ? -15.872 -16.441 14.370 1.00 82.44 201 TYR A N 1
ATOM 1577 C CA . TYR A 1 201 ? -15.827 -15.956 15.753 1.00 82.44 201 TYR A CA 1
ATOM 1578 C C . TYR A 1 201 ? -16.082 -14.446 15.909 1.00 82.44 201 TYR A C 1
ATOM 1580 O O . TYR A 1 201 ? -15.676 -13.858 16.904 1.00 82.44 201 TYR A O 1
ATOM 1588 N N . THR A 1 202 ? -16.768 -13.814 14.949 1.00 85.12 202 THR A N 1
ATOM 1589 C CA . THR A 1 202 ? -17.171 -12.400 15.023 1.00 85.12 202 THR A CA 1
ATOM 1590 C C . THR A 1 202 ? -18.675 -12.290 14.838 1.00 85.12 202 THR A C 1
ATOM 1592 O O . THR A 1 202 ? -19.211 -12.738 13.826 1.00 85.12 202 THR A O 1
ATOM 1595 N N . ARG A 1 203 ? -19.387 -11.715 15.813 1.00 86.62 203 ARG A N 1
ATOM 1596 C CA . ARG A 1 203 ? -20.829 -11.476 15.665 1.00 86.62 203 ARG A CA 1
ATOM 1597 C C . ARG A 1 203 ? -21.054 -10.277 14.744 1.00 86.62 203 ARG A C 1
ATOM 1599 O O . ARG A 1 203 ? -20.236 -9.361 14.692 1.00 86.62 203 ARG A O 1
ATOM 1606 N N . PHE A 1 204 ? -22.213 -10.212 14.091 1.00 81.88 204 PHE A N 1
ATOM 1607 C CA . PHE A 1 204 ? -22.588 -9.048 13.272 1.00 81.88 204 PHE A CA 1
ATOM 1608 C C . PHE A 1 204 ? -22.544 -7.724 14.053 1.00 81.88 204 PHE A C 1
ATOM 1610 O O . PHE A 1 204 ? -22.164 -6.688 13.508 1.00 81.88 204 PHE A O 1
ATOM 1617 N N . ALA A 1 205 ? -22.898 -7.753 15.342 1.00 83.44 205 ALA A N 1
ATOM 1618 C CA . ALA A 1 205 ? -22.786 -6.589 16.216 1.00 83.44 205 ALA A CA 1
ATOM 1619 C C . ALA A 1 205 ? -21.323 -6.153 16.425 1.00 83.44 205 ALA A C 1
ATOM 1621 O O . ALA A 1 205 ? -21.051 -4.952 16.421 1.00 83.44 205 ALA A O 1
ATOM 1622 N N . ASP A 1 206 ? -20.394 -7.111 16.528 1.00 85.94 206 ASP A N 1
ATOM 1623 C CA . ASP A 1 206 ? -18.962 -6.865 16.741 1.00 85.94 206 ASP A CA 1
ATOM 1624 C C . ASP A 1 206 ? -18.303 -6.216 15.524 1.00 85.94 206 ASP A C 1
ATOM 1626 O O . ASP A 1 206 ? -17.514 -5.275 15.654 1.00 85.94 206 ASP A O 1
ATOM 1630 N N . TRP A 1 207 ? -18.719 -6.633 14.326 1.00 85.25 207 TRP A N 1
ATOM 1631 C CA . TRP A 1 207 ? -18.250 -6.068 13.062 1.00 85.25 207 TRP A CA 1
ATOM 1632 C C . TRP A 1 207 ? -18.430 -4.542 12.982 1.00 85.25 207 TRP A C 1
ATOM 1634 O O . TRP A 1 207 ? -17.535 -3.820 12.544 1.00 85.25 207 TRP A O 1
ATOM 1644 N N . ARG A 1 208 ? -19.559 -4.016 13.483 1.00 84.00 208 ARG A N 1
ATOM 1645 C CA . ARG A 1 208 ? -19.875 -2.574 13.426 1.00 84.00 208 ARG A CA 1
ATOM 1646 C C . ARG A 1 208 ? -18.951 -1.699 14.276 1.00 84.00 208 ARG A C 1
ATOM 1648 O O . ARG A 1 208 ? -18.910 -0.484 14.059 1.00 84.00 208 ARG A O 1
ATOM 1655 N N . PHE A 1 209 ? -18.263 -2.267 15.268 1.00 87.44 209 PHE A N 1
ATOM 1656 C CA . PHE A 1 209 ? -17.417 -1.496 16.180 1.00 87.44 209 PHE A CA 1
ATOM 1657 C C . PHE A 1 209 ? -15.943 -1.903 16.166 1.00 87.44 209 PHE A C 1
ATOM 1659 O O . PHE A 1 209 ? -15.115 -1.066 16.520 1.00 87.44 209 PHE A O 1
ATOM 1666 N N . VAL A 1 210 ? -15.579 -3.112 15.724 1.00 89.88 210 VAL A N 1
ATOM 1667 C CA . VAL A 1 210 ? -14.189 -3.603 15.768 1.00 89.88 210 VAL A CA 1
ATOM 1668 C C . VAL A 1 210 ? -13.218 -2.721 14.974 1.00 89.88 210 VAL A C 1
ATOM 1670 O O . VAL A 1 210 ? -12.157 -2.353 15.481 1.00 89.88 210 VAL A O 1
ATOM 1673 N N . HIS A 1 211 ? -13.600 -2.279 13.774 1.00 90.62 211 HIS A N 1
ATOM 1674 C CA . HIS A 1 211 ? -12.764 -1.401 12.946 1.00 90.62 211 HIS A CA 1
ATOM 1675 C C . HIS A 1 211 ? -12.606 -0.008 13.564 1.00 90.62 211 HIS A C 1
ATOM 1677 O O . HIS A 1 211 ? -11.508 0.545 13.613 1.00 90.62 211 HIS A O 1
ATOM 1683 N N . LYS A 1 212 ? -13.687 0.540 14.133 1.00 90.12 212 LYS A N 1
ATOM 1684 C CA . LYS A 1 212 ? -13.630 1.800 14.888 1.00 90.12 212 LYS A CA 1
ATOM 1685 C C . LYS A 1 212 ? -12.764 1.671 16.139 1.00 90.12 212 LYS A C 1
ATOM 1687 O O . LYS A 1 212 ? -12.038 2.606 16.462 1.00 90.12 212 LYS A O 1
ATOM 1692 N N . ALA A 1 213 ? -12.832 0.543 16.843 1.00 90.44 213 ALA A N 1
ATOM 1693 C CA . ALA A 1 213 ? -12.022 0.273 18.027 1.00 90.44 213 ALA A CA 1
ATOM 1694 C C . ALA A 1 213 ? -10.529 0.279 17.679 1.00 90.44 213 ALA A C 1
ATOM 1696 O O . ALA A 1 213 ? -9.762 0.988 18.327 1.00 90.44 213 ALA A O 1
ATOM 1697 N N . ARG A 1 214 ? -10.143 -0.401 16.592 1.00 90.06 214 ARG A N 1
ATOM 1698 C CA . ARG A 1 214 ? -8.762 -0.435 16.079 1.00 90.06 214 ARG A CA 1
ATOM 1699 C C . ARG A 1 214 ? -8.201 0.935 15.708 1.00 90.06 214 ARG A C 1
ATOM 1701 O O . ARG A 1 214 ? -7.000 1.135 15.797 1.00 90.06 214 ARG A O 1
ATOM 1708 N N . LEU A 1 215 ? -9.061 1.890 15.362 1.00 90.00 215 LEU A N 1
ATOM 1709 C CA . LEU A 1 215 ? -8.671 3.270 15.054 1.00 90.00 215 LEU A CA 1
ATOM 1710 C C . LEU A 1 215 ? -8.939 4.262 16.188 1.00 90.00 215 LEU A C 1
ATOM 1712 O O . LEU A 1 215 ? -8.786 5.468 15.999 1.00 90.00 215 LEU A O 1
ATOM 1716 N N . LYS A 1 216 ? -9.356 3.790 17.371 1.00 89.25 216 LYS A N 1
ATOM 1717 C CA . LYS A 1 216 ? -9.743 4.649 18.503 1.00 89.25 216 LYS A CA 1
ATOM 1718 C C . LYS A 1 216 ? -10.840 5.670 18.135 1.00 89.25 216 LYS A C 1
ATOM 1720 O O . LYS A 1 216 ? -10.861 6.793 18.630 1.00 89.25 216 LYS A O 1
ATOM 1725 N N . LEU A 1 217 ? -11.778 5.259 17.282 1.00 88.94 217 LEU A N 1
ATOM 1726 C CA . LEU A 1 217 ? -12.896 6.061 16.767 1.00 88.94 217 LEU A CA 1
ATOM 1727 C C . LEU A 1 217 ? -14.238 5.747 17.444 1.00 88.94 217 LEU A C 1
ATOM 1729 O O . LEU A 1 217 ? -15.286 6.221 17.001 1.00 88.94 217 LEU A O 1
ATOM 1733 N N . LEU A 1 218 ? -14.247 4.920 18.494 1.00 89.44 218 LEU A N 1
ATOM 1734 C CA . LEU A 1 218 ? -15.479 4.652 19.232 1.00 89.44 218 LEU A CA 1
ATOM 1735 C C . LEU A 1 218 ? -15.985 5.927 19.929 1.00 89.44 218 LEU A C 1
ATOM 1737 O O . LEU A 1 218 ? -15.184 6.654 20.523 1.00 89.44 218 LEU A O 1
ATOM 1741 N N . PRO A 1 219 ? -17.308 6.183 19.921 1.00 88.31 219 PRO A N 1
ATOM 1742 C CA . PRO A 1 219 ? -17.912 7.355 20.551 1.00 88.31 219 PRO A CA 1
ATOM 1743 C C . PRO A 1 219 ? -17.992 7.170 22.076 1.00 88.31 219 PRO A C 1
ATOM 1745 O O . PRO A 1 219 ? -19.069 7.013 22.657 1.00 88.31 219 PRO A O 1
ATOM 1748 N N . LEU A 1 220 ? -16.831 7.129 22.727 1.00 90.31 220 LEU A N 1
ATOM 1749 C CA . LEU A 1 220 ? -16.688 6.977 24.171 1.00 90.31 220 LEU A CA 1
ATOM 1750 C C . LEU A 1 220 ? -16.604 8.347 24.845 1.00 90.31 220 LEU A C 1
ATOM 1752 O O . LEU A 1 220 ? -15.993 9.272 24.305 1.00 90.31 220 LEU A O 1
ATOM 1756 N N . ASN A 1 221 ? -17.171 8.485 26.043 1.00 89.88 221 ASN A N 1
ATOM 1757 C CA . ASN A 1 221 ? -17.168 9.755 26.764 1.00 89.88 221 ASN A CA 1
ATOM 1758 C C . ASN A 1 221 ? -15.752 10.260 27.078 1.00 89.88 221 ASN A C 1
ATOM 1760 O O . ASN A 1 221 ? -15.499 11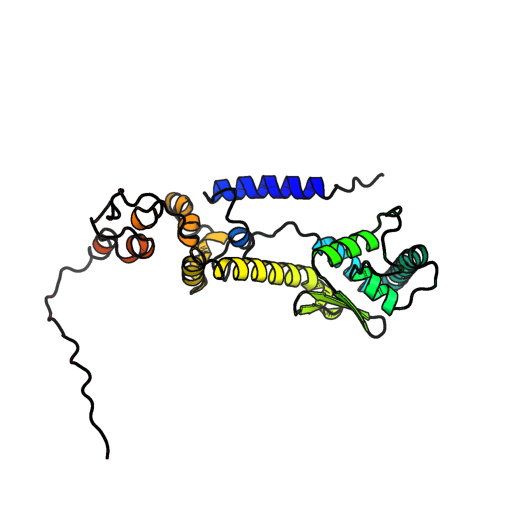.459 27.002 1.00 89.88 221 ASN A O 1
ATOM 1764 N N . GLY A 1 222 ? -14.799 9.365 27.349 1.00 86.44 222 GLY A N 1
ATOM 1765 C CA . GLY A 1 222 ? -13.407 9.734 27.606 1.00 86.44 222 GLY A CA 1
ATOM 1766 C C . GLY A 1 222 ? -12.649 10.241 26.372 1.00 86.44 222 GLY A C 1
ATOM 1767 O O . GLY A 1 222 ? -11.605 10.875 26.541 1.00 86.44 222 GLY A O 1
ATOM 1768 N N . ALA A 1 223 ? -13.162 9.988 25.160 1.00 82.69 223 ALA A N 1
ATOM 1769 C CA . ALA A 1 223 ? -12.556 10.377 23.882 1.00 82.69 223 ALA A CA 1
ATOM 1770 C C . ALA A 1 223 ? -13.053 11.733 23.340 1.00 82.69 223 ALA A C 1
ATOM 1772 O O . ALA A 1 223 ? -12.462 12.263 22.399 1.00 82.69 223 ALA A O 1
ATOM 1773 N N . LYS A 1 224 ? -14.104 12.319 23.930 1.00 79.88 224 LYS A N 1
ATOM 1774 C CA . LYS A 1 224 ? -14.637 13.635 23.545 1.00 79.88 224 LYS A CA 1
ATOM 1775 C C . LYS A 1 224 ? -13.705 14.749 24.035 1.00 79.88 224 LYS A C 1
ATOM 1777 O O . LYS A 1 224 ? -13.828 15.218 25.160 1.00 79.88 224 LYS A O 1
ATOM 1782 N N . GLN A 1 225 ? -12.751 15.155 23.199 1.00 69.19 225 GLN A N 1
ATOM 1783 C CA . GLN A 1 225 ? -11.777 16.205 23.541 1.00 69.19 225 GLN A CA 1
ATOM 1784 C C . GLN A 1 225 ? -12.341 17.629 23.420 1.00 69.19 225 GLN A C 1
ATOM 1786 O O . GLN A 1 225 ? -11.793 18.549 24.012 1.00 69.19 225 GLN A O 1
ATOM 1791 N N . TRP A 1 226 ? -13.428 17.816 22.666 1.00 70.25 226 TRP A N 1
ATOM 1792 C CA . TRP A 1 226 ? -13.999 19.136 22.365 1.00 70.25 226 TRP A CA 1
ATOM 1793 C C . TRP A 1 226 ? -15.120 19.571 23.322 1.00 70.25 226 TRP A C 1
ATOM 1795 O O . TRP A 1 226 ? -15.592 20.699 23.238 1.00 70.25 226 TRP A O 1
ATOM 1805 N N . THR A 1 227 ? -15.560 18.703 24.238 1.00 71.81 227 THR A N 1
ATOM 1806 C CA . THR A 1 227 ? -16.615 19.017 25.216 1.00 71.81 227 THR A CA 1
ATOM 1807 C C . THR A 1 227 ? -16.108 18.818 26.639 1.00 71.81 227 THR A C 1
ATOM 1809 O O . THR A 1 227 ? -16.383 17.791 27.258 1.00 71.81 227 THR A O 1
ATOM 1812 N N . ASN A 1 228 ? -15.395 19.808 27.180 1.00 65.75 228 ASN A N 1
ATOM 1813 C CA . ASN A 1 228 ? -14.918 19.768 28.572 1.00 65.75 228 ASN A CA 1
ATOM 1814 C C . ASN A 1 228 ? -16.067 19.736 29.597 1.00 65.75 228 ASN A C 1
ATOM 1816 O O . ASN A 1 228 ? -15.892 19.220 30.694 1.00 65.75 228 ASN A O 1
ATOM 1820 N N . ALA A 1 229 ? -17.249 20.238 29.224 1.00 71.06 229 ALA A N 1
ATOM 1821 C CA . ALA A 1 229 ? -18.441 20.246 30.071 1.00 71.06 229 ALA A CA 1
ATOM 1822 C C . ALA A 1 229 ? -19.192 18.898 30.118 1.00 71.06 229 ALA A C 1
ATOM 1824 O O . ALA A 1 229 ? -20.071 18.712 30.956 1.00 71.06 229 ALA A O 1
ATOM 1825 N N . ALA A 1 230 ? -18.886 17.951 29.224 1.00 81.56 230 ALA A N 1
ATOM 1826 C CA . ALA A 1 230 ? -19.580 16.667 29.187 1.00 81.56 230 ALA A CA 1
ATOM 1827 C C . ALA A 1 230 ? -18.959 15.668 30.174 1.00 81.56 230 ALA A C 1
ATOM 1829 O O . ALA A 1 230 ? -17.737 15.563 30.293 1.00 81.56 230 ALA A O 1
ATOM 1830 N N . SER A 1 231 ? -19.803 14.871 30.838 1.00 86.69 231 SER A N 1
ATOM 1831 C CA . SER A 1 231 ? -19.336 13.783 31.705 1.00 86.69 231 SER A CA 1
ATOM 1832 C C . SER A 1 231 ? -18.424 12.828 30.934 1.00 86.69 231 SER A C 1
ATOM 1834 O O . SER A 1 231 ? -18.812 12.290 29.896 1.00 86.69 231 SER A O 1
ATOM 1836 N N . ARG A 1 232 ? -17.224 12.583 31.474 1.00 90.25 232 ARG A N 1
ATOM 1837 C CA . ARG A 1 232 ? -16.256 11.599 30.955 1.00 90.25 232 ARG A CA 1
ATOM 1838 C C . ARG A 1 232 ? -16.472 10.199 31.527 1.00 90.25 232 ARG A C 1
ATOM 1840 O O . ARG A 1 232 ? -15.812 9.255 31.088 1.00 90.25 232 ARG A O 1
ATOM 1847 N N . LYS A 1 233 ? -17.400 10.065 32.481 1.00 91.56 233 LYS A N 1
ATOM 1848 C CA . LYS A 1 233 ? -17.652 8.814 33.191 1.00 91.56 233 LYS A CA 1
ATOM 1849 C C . LYS A 1 233 ? -18.184 7.740 32.245 1.00 91.56 233 LYS A C 1
ATOM 1851 O O . LYS A 1 233 ? -18.915 8.023 31.291 1.00 91.56 233 LYS A O 1
ATOM 1856 N N . CYS A 1 234 ? -17.835 6.496 32.544 1.00 91.69 234 CYS A N 1
ATOM 1857 C CA . CYS A 1 234 ? -18.355 5.323 31.865 1.00 91.69 234 CYS A CA 1
ATOM 1858 C C . CYS A 1 234 ? -19.862 5.223 32.066 1.00 91.69 234 CYS A C 1
ATOM 1860 O O . CYS A 1 234 ? -20.341 5.139 33.196 1.00 91.69 234 CYS A O 1
ATOM 1862 N N . ARG A 1 235 ? -20.596 5.173 30.951 1.00 89.94 235 ARG A N 1
ATOM 1863 C CA . ARG A 1 235 ? -22.061 5.045 30.930 1.00 89.94 235 ARG A CA 1
ATOM 1864 C C . ARG A 1 235 ? -22.565 3.765 31.590 1.00 89.94 235 ARG A C 1
ATOM 1866 O O . ARG A 1 235 ? -23.715 3.717 31.998 1.00 89.94 235 ARG A O 1
ATOM 1873 N N . ARG A 1 236 ? -21.719 2.733 31.670 1.00 88.62 236 ARG A N 1
ATOM 1874 C CA . ARG A 1 236 ? -22.102 1.403 32.152 1.00 88.62 236 ARG A CA 1
ATOM 1875 C C . ARG A 1 236 ? -21.740 1.152 33.611 1.00 88.62 236 ARG A C 1
ATOM 1877 O O . ARG A 1 236 ? -22.564 0.633 34.346 1.00 88.62 236 ARG A O 1
ATOM 1884 N N . CYS A 1 237 ? -20.521 1.495 34.030 1.00 91.12 237 CYS A N 1
ATOM 1885 C CA . CYS A 1 237 ? -20.027 1.178 35.378 1.00 91.12 237 CYS A CA 1
ATOM 1886 C C . CYS A 1 237 ? -19.601 2.407 36.196 1.00 91.12 237 CYS A C 1
ATOM 1888 O O . CYS A 1 237 ? -19.004 2.257 37.255 1.00 91.12 237 CYS A O 1
ATOM 1890 N N . GLY A 1 238 ? -19.814 3.626 35.690 1.00 89.38 238 GLY A N 1
ATOM 1891 C CA . GLY A 1 238 ? -19.506 4.865 36.414 1.00 89.38 238 GLY A CA 1
ATOM 1892 C C . GLY A 1 238 ? -18.017 5.210 36.566 1.00 89.38 238 GLY A C 1
ATOM 1893 O O . GLY A 1 238 ? -17.705 6.241 37.159 1.00 89.38 238 GLY A O 1
ATOM 1894 N N . TYR A 1 239 ? -17.096 4.405 36.017 1.00 90.50 239 TYR A N 1
ATOM 1895 C CA . TYR A 1 239 ? -15.650 4.668 36.061 1.00 90.50 239 TYR A CA 1
ATOM 1896 C C . TYR A 1 239 ? -15.308 6.063 35.523 1.00 90.50 239 TYR A C 1
ATOM 1898 O O . TYR A 1 239 ? -15.925 6.514 34.563 1.00 90.50 239 TYR A O 1
ATOM 1906 N N . GLN A 1 240 ? -14.319 6.739 36.114 1.00 90.06 240 GLN A N 1
ATOM 1907 C CA . GLN A 1 240 ? -14.078 8.173 35.899 1.00 90.06 240 GLN A CA 1
ATOM 1908 C C . GLN A 1 240 ? -13.852 8.567 34.429 1.00 90.06 240 GLN A C 1
ATOM 1910 O O . GLN A 1 240 ? -14.316 9.627 34.015 1.00 90.06 240 GLN A O 1
ATOM 1915 N N . ASN A 1 241 ? -13.192 7.711 33.639 1.00 89.62 241 ASN A N 1
ATOM 1916 C CA . ASN A 1 241 ? -12.900 7.961 32.227 1.00 89.62 241 ASN A CA 1
ATOM 1917 C C . ASN A 1 241 ? -13.265 6.761 31.340 1.00 89.62 241 ASN A C 1
ATOM 1919 O O . ASN A 1 241 ? -12.571 5.745 31.330 1.00 89.62 241 ASN A O 1
ATOM 1923 N N . GLU A 1 242 ? -14.311 6.905 30.525 1.00 91.81 242 GLU A N 1
ATOM 1924 C CA . GLU A 1 242 ? -14.712 5.927 29.508 1.00 91.81 242 GLU A CA 1
ATOM 1925 C C . GLU A 1 242 ? -13.719 5.930 28.333 1.00 91.81 242 GLU A C 1
ATOM 1927 O O . GLU A 1 242 ? -13.946 6.558 27.300 1.00 91.81 242 GLU A O 1
ATOM 1932 N N . THR A 1 243 ? -12.568 5.285 28.503 1.00 91.00 243 THR A N 1
ATOM 1933 C CA . THR A 1 243 ? -11.555 5.127 27.450 1.00 91.00 243 THR A CA 1
ATOM 1934 C C . THR A 1 243 ? -11.696 3.785 26.737 1.00 91.00 243 THR A C 1
ATOM 1936 O O . THR A 1 243 ? -12.358 2.874 27.230 1.00 91.00 243 THR A O 1
ATOM 1939 N N . LEU A 1 244 ? -11.047 3.643 25.577 1.00 90.25 244 LEU A N 1
ATOM 1940 C CA . LEU A 1 244 ? -11.039 2.379 24.838 1.00 90.25 244 LEU A CA 1
ATOM 1941 C C . LEU A 1 244 ? -10.468 1.211 25.675 1.00 90.25 244 LEU A C 1
ATOM 1943 O O . LEU A 1 244 ? -11.166 0.204 25.779 1.00 90.25 244 LEU A O 1
ATOM 1947 N N . PRO A 1 245 ? -9.299 1.334 26.349 1.00 89.00 245 PRO A N 1
ATOM 1948 C CA . PRO A 1 245 ? -8.810 0.277 27.238 1.00 89.00 245 PRO A CA 1
ATOM 1949 C C . PRO A 1 245 ? -9.780 -0.045 28.376 1.00 89.00 245 PRO A C 1
ATOM 1951 O O . PRO A 1 245 ? -9.957 -1.207 28.722 1.00 89.00 245 PRO A O 1
ATOM 1954 N N . HIS A 1 246 ? -10.451 0.968 28.937 1.00 90.38 246 HIS A N 1
ATOM 1955 C CA . HIS A 1 246 ? -11.455 0.737 29.970 1.00 90.38 246 HIS A CA 1
ATOM 1956 C C . HIS A 1 246 ? -12.613 -0.120 29.447 1.00 90.38 246 HIS A C 1
ATOM 1958 O O . HIS A 1 246 ? -12.940 -1.130 30.061 1.00 90.38 246 HIS A O 1
ATOM 1964 N N . VAL A 1 247 ? -13.221 0.263 28.321 1.00 90.50 247 VAL A N 1
ATOM 1965 C CA . VAL A 1 247 ? -14.394 -0.436 27.776 1.00 90.50 247 VAL A CA 1
ATOM 1966 C C . VAL A 1 247 ? -14.061 -1.868 27.365 1.00 90.50 247 VAL A C 1
ATOM 1968 O O . VAL A 1 247 ? -14.864 -2.754 27.632 1.00 90.50 247 VAL A O 1
ATOM 1971 N N . LEU A 1 248 ? -12.886 -2.097 26.770 1.00 86.75 248 LEU A N 1
ATOM 1972 C CA . LEU A 1 248 ? -12.493 -3.424 26.293 1.00 86.75 248 LEU A CA 1
ATOM 1973 C C . LEU A 1 248 ? -11.991 -4.355 27.409 1.00 86.75 248 LEU A C 1
ATOM 1975 O O . LEU A 1 248 ? -12.311 -5.537 27.379 1.00 86.75 248 LEU A O 1
ATOM 1979 N N . ASN A 1 249 ? -11.238 -3.844 28.393 1.00 85.50 249 ASN A N 1
ATOM 1980 C CA . ASN A 1 249 ? -10.512 -4.700 29.344 1.00 85.50 249 ASN A CA 1
ATOM 1981 C C . ASN A 1 249 ? -11.024 -4.625 30.791 1.00 85.50 249 ASN A C 1
ATOM 1983 O O . ASN A 1 249 ? -10.798 -5.549 31.569 1.00 85.50 249 ASN A O 1
ATOM 1987 N N . HIS A 1 250 ? -11.659 -3.519 31.194 1.00 86.06 250 HIS A N 1
ATOM 1988 C CA . HIS A 1 250 ? -11.882 -3.211 32.617 1.00 86.06 250 HIS A CA 1
ATOM 1989 C C . HIS A 1 250 ? -13.327 -2.848 32.973 1.00 86.06 250 HIS A C 1
ATOM 1991 O O . HIS A 1 250 ? -13.641 -2.665 34.148 1.00 86.06 250 HIS A O 1
ATOM 1997 N N . CYS A 1 251 ? -14.221 -2.696 31.995 1.00 89.75 251 CYS A N 1
ATOM 1998 C CA . CYS A 1 251 ? -15.600 -2.328 32.271 1.00 89.75 251 CYS A CA 1
ATOM 1999 C C . CYS A 1 251 ? -16.310 -3.501 32.963 1.00 89.75 251 CYS A C 1
ATOM 2001 O O . CYS A 1 251 ? -16.430 -4.584 32.390 1.00 89.75 251 CYS A O 1
ATOM 2003 N N . GLY A 1 252 ? -16.794 -3.270 34.192 1.00 67.06 252 GLY A N 1
ATOM 2004 C CA . GLY A 1 252 ? -17.227 -4.287 35.171 1.00 67.06 252 GLY A CA 1
ATOM 2005 C C . GLY A 1 252 ? -18.392 -5.202 34.775 1.00 67.06 252 GLY A C 1
ATOM 2006 O O . GLY A 1 252 ? -18.853 -6.005 35.569 1.00 67.06 252 GLY A O 1
ATOM 2007 N N . SER A 1 253 ? -18.854 -5.124 33.537 1.00 57.00 253 SER A N 1
ATOM 2008 C CA . SER A 1 253 ? -19.822 -6.055 32.957 1.00 57.00 253 SER A CA 1
ATOM 2009 C C . SER A 1 253 ? -19.168 -7.249 32.259 1.00 57.00 253 SER A C 1
ATOM 2011 O O . SER A 1 253 ? -19.810 -8.284 32.134 1.00 57.00 253 SER A O 1
ATOM 2013 N N . HIS A 1 254 ? -17.896 -7.150 31.858 1.00 51.62 254 HIS A N 1
ATOM 2014 C CA . HIS A 1 254 ? -17.125 -8.301 31.368 1.00 51.62 254 HIS A CA 1
ATOM 2015 C C . HIS A 1 254 ? -16.610 -9.199 32.506 1.00 51.62 254 HIS A C 1
ATOM 2017 O O . HIS A 1 254 ? -16.298 -10.360 32.269 1.00 51.62 254 HIS A O 1
ATOM 2023 N N . GLN A 1 255 ? -16.572 -8.698 33.747 1.00 44.69 255 GLN A N 1
ATOM 2024 C CA . GLN A 1 255 ? -16.176 -9.485 34.924 1.00 44.69 255 GLN A CA 1
ATOM 2025 C C . GLN A 1 255 ? -17.316 -10.327 35.517 1.00 44.69 255 GLN A C 1
ATOM 2027 O O . GLN A 1 255 ? -17.055 -11.234 36.299 1.00 44.69 255 GLN A O 1
ATOM 2032 N N . LEU A 1 256 ? -18.571 -10.069 35.134 1.00 43.22 256 LEU A N 1
ATOM 2033 C CA . LEU A 1 256 ? -19.725 -10.843 35.610 1.00 43.22 256 LEU A CA 1
ATOM 2034 C C . LEU A 1 256 ? -19.984 -12.114 34.779 1.00 43.22 256 LEU A C 1
ATOM 2036 O O . LEU A 1 256 ? -20.699 -12.987 35.241 1.00 43.22 256 LEU A O 1
ATOM 2040 N N . GLY A 1 257 ? -19.379 -12.250 33.590 1.00 38.06 257 GLY A N 1
ATOM 2041 C CA . GLY A 1 257 ? -19.574 -13.408 32.699 1.00 38.06 257 GLY A CA 1
ATOM 2042 C C . GLY A 1 257 ? -18.476 -14.478 32.742 1.00 38.06 257 GLY A C 1
ATOM 2043 O O . GLY A 1 257 ? -18.573 -15.463 32.021 1.00 38.06 257 GLY A O 1
ATOM 2044 N N . VAL A 1 258 ? -17.424 -14.293 33.547 1.00 39.84 258 VAL A N 1
ATOM 2045 C CA . VAL A 1 258 ? -16.361 -15.304 33.761 1.00 39.84 258 VAL A CA 1
ATOM 2046 C C . VAL A 1 258 ? -16.507 -15.987 35.131 1.00 39.84 258 VAL A C 1
ATOM 2048 O O . VAL A 1 258 ? -15.859 -16.991 35.398 1.00 39.84 258 VAL A O 1
ATOM 2051 N N . ASN A 1 259 ? -17.411 -15.495 35.986 1.00 34.00 259 ASN A N 1
ATOM 2052 C CA . ASN A 1 259 ? -17.539 -15.928 37.379 1.00 34.00 259 ASN A CA 1
ATOM 2053 C C . ASN A 1 259 ? -18.783 -16.793 37.673 1.00 34.00 259 ASN A C 1
ATOM 2055 O O . ASN A 1 259 ? -19.078 -17.034 38.839 1.00 34.00 259 ASN A O 1
ATOM 2059 N N . GLU A 1 260 ? -19.478 -17.328 36.664 1.00 33.44 260 GLU A N 1
ATOM 2060 C CA . GLU A 1 260 ? -20.541 -18.340 36.860 1.00 33.44 260 GLU A CA 1
ATOM 2061 C C . GLU A 1 260 ? -19.995 -19.782 36.811 1.00 33.44 260 GLU A C 1
ATOM 2063 O O . GLU A 1 260 ? -20.613 -20.694 36.270 1.00 33.44 260 GLU A O 1
ATOM 2068 N N . GLY A 1 261 ? -18.805 -19.997 37.378 1.00 34.62 261 GLY A N 1
ATOM 2069 C CA . GLY A 1 261 ? -18.188 -21.323 37.485 1.00 34.62 261 GLY A CA 1
ATOM 2070 C C . GLY A 1 261 ? -17.341 -21.554 38.734 1.00 34.62 261 GLY A C 1
ATOM 2071 O O . GLY A 1 261 ? -16.809 -22.647 38.910 1.00 34.62 261 GLY A O 1
ATOM 2072 N N . THR A 1 262 ? -17.157 -20.567 39.615 1.00 35.41 262 THR A N 1
ATOM 2073 C CA . THR A 1 262 ? -16.410 -20.798 40.861 1.00 35.41 262 THR A CA 1
ATOM 2074 C C . THR A 1 262 ? -16.798 -19.771 41.919 1.00 35.41 262 THR A C 1
ATOM 2076 O O . THR A 1 262 ? -16.334 -18.634 41.924 1.00 35.41 262 THR A O 1
ATOM 2079 N N . THR A 1 263 ? -17.671 -20.174 42.839 1.00 30.05 263 THR A N 1
ATOM 2080 C CA . THR A 1 263 ? -17.864 -19.481 44.119 1.00 30.05 263 THR A CA 1
ATOM 2081 C C . THR A 1 263 ? -16.598 -19.561 44.992 1.00 30.05 263 THR A C 1
ATOM 2083 O O . THR A 1 263 ? -15.751 -20.432 44.786 1.00 30.05 263 THR A O 1
ATOM 2086 N N . PRO A 1 264 ? -16.427 -18.624 45.942 1.00 36.06 264 PRO A N 1
ATOM 2087 C CA . PRO A 1 264 ? -15.131 -18.048 46.281 1.00 36.06 264 PRO A CA 1
ATOM 2088 C C . PRO A 1 264 ? -14.453 -18.747 47.464 1.00 36.06 264 PRO A C 1
ATOM 2090 O O . PRO A 1 264 ? -15.069 -18.964 48.503 1.00 36.06 264 PRO A O 1
ATOM 2093 N N . SER A 1 265 ? -13.145 -18.995 47.361 1.00 27.67 265 SER A N 1
ATOM 2094 C CA . SER A 1 265 ? -12.304 -19.236 48.537 1.00 27.67 265 SER A CA 1
ATOM 2095 C C . SER A 1 265 ? -11.553 -17.957 48.878 1.00 27.67 265 SER A C 1
ATOM 2097 O O . SER A 1 265 ? -10.598 -17.568 48.207 1.00 27.67 265 SER A O 1
ATOM 2099 N N . SER A 1 266 ? -11.968 -17.334 49.975 1.00 39.31 266 SER A N 1
ATOM 2100 C CA . SER A 1 266 ? -11.184 -16.378 50.749 1.00 39.31 266 SER A CA 1
ATOM 2101 C C . SER A 1 266 ? -9.725 -16.826 50.881 1.00 39.31 266 SER A C 1
ATOM 2103 O O . SER A 1 266 ? -9.464 -17.873 51.473 1.00 39.31 266 SER A O 1
ATOM 2105 N N . ARG A 1 267 ? -8.767 -16.035 50.387 1.00 29.73 267 ARG A N 1
ATOM 2106 C CA . ARG A 1 267 ? -7.374 -16.073 50.860 1.00 29.73 267 ARG A CA 1
ATOM 2107 C C . ARG A 1 267 ? -6.637 -14.784 50.500 1.00 29.73 267 ARG A C 1
ATOM 2109 O O . ARG A 1 267 ? -6.183 -14.600 49.381 1.00 29.73 267 ARG A O 1
ATOM 2116 N N . GLY A 1 268 ? -6.516 -13.933 51.516 1.00 28.55 268 GLY A N 1
ATOM 2117 C CA . GLY A 1 268 ? -5.272 -13.260 51.881 1.00 28.55 268 GLY A CA 1
ATOM 2118 C C . GLY A 1 268 ? -4.674 -12.278 50.880 1.00 28.55 268 GLY A C 1
ATOM 2119 O O . GLY A 1 268 ? -3.932 -12.665 49.981 1.00 28.55 268 GLY A O 1
ATOM 2120 N N . SER A 1 269 ? -4.859 -10.990 51.175 1.00 38.50 269 SER A N 1
ATOM 2121 C CA . SER A 1 269 ? -3.905 -9.928 50.852 1.00 38.50 269 SER A CA 1
ATOM 2122 C C . SER A 1 269 ? -2.460 -10.414 50.989 1.00 38.50 269 SER A C 1
ATOM 2124 O O . SER A 1 269 ? -1.977 -10.618 52.102 1.00 38.50 269 SER A O 1
ATOM 2126 N N . ARG A 1 270 ? -1.736 -10.520 49.874 1.00 29.36 270 ARG A N 1
ATOM 2127 C CA . ARG A 1 270 ? -0.278 -10.396 49.888 1.00 29.36 270 ARG A CA 1
ATOM 2128 C C . ARG A 1 270 ? 0.087 -9.027 49.347 1.00 29.36 270 ARG A C 1
ATOM 2130 O O . ARG A 1 270 ? 0.075 -8.785 48.146 1.00 29.36 270 ARG A O 1
ATOM 2137 N N . ARG A 1 271 ? 0.395 -8.136 50.291 1.00 29.78 271 ARG A N 1
ATOM 2138 C CA . ARG A 1 271 ? 1.242 -6.969 50.055 1.00 29.78 271 ARG A CA 1
ATOM 2139 C C . ARG A 1 271 ? 2.562 -7.478 49.472 1.00 29.78 271 ARG A C 1
ATOM 2141 O O . ARG A 1 271 ? 3.172 -8.376 50.049 1.00 29.78 271 ARG A O 1
ATOM 2148 N N . LEU A 1 272 ? 2.980 -6.914 48.346 1.00 32.62 272 LEU A N 1
ATOM 2149 C CA . LEU A 1 272 ? 4.369 -6.995 47.904 1.00 32.62 272 LEU A CA 1
ATOM 2150 C C . LEU A 1 272 ? 5.232 -6.256 48.945 1.00 32.62 272 LEU A C 1
ATOM 2152 O O . LEU A 1 272 ? 4.854 -5.145 49.331 1.00 32.62 272 LEU A O 1
ATOM 2156 N N . PRO A 1 273 ? 6.332 -6.844 49.445 1.00 32.62 273 PRO A N 1
ATOM 2157 C CA . PRO A 1 273 ? 7.240 -6.125 50.322 1.00 32.62 273 PRO A CA 1
ATOM 2158 C C . PRO A 1 273 ? 8.077 -5.121 49.507 1.00 32.62 273 PRO A C 1
ATOM 2160 O O . PRO A 1 273 ? 8.286 -5.323 48.307 1.00 32.62 273 PRO A O 1
ATOM 2163 N N . PRO A 1 274 ? 8.544 -4.032 50.138 1.00 32.41 274 PRO A N 1
ATOM 2164 C CA . PRO A 1 274 ? 9.363 -3.024 49.484 1.00 32.41 274 PRO A CA 1
ATOM 2165 C C . PRO A 1 274 ? 10.768 -3.571 49.206 1.00 32.41 274 PRO A C 1
ATOM 2167 O O . PRO A 1 274 ? 11.369 -4.243 50.044 1.00 32.41 274 PRO A O 1
ATOM 2170 N N . SER A 1 275 ? 11.293 -3.257 48.024 1.00 34.00 275 SER A N 1
ATOM 2171 C CA . SER A 1 275 ? 12.688 -3.469 47.641 1.00 34.00 275 SER A CA 1
ATOM 2172 C C . SER A 1 275 ? 13.603 -2.621 48.528 1.00 34.00 275 SER A C 1
ATOM 2174 O O . SER A 1 275 ? 13.649 -1.401 48.379 1.00 34.00 275 SER A O 1
ATOM 2176 N N . GLY A 1 276 ? 14.294 -3.270 49.464 1.00 30.91 276 GLY A N 1
ATOM 2177 C CA . GLY A 1 276 ? 15.362 -2.675 50.260 1.00 30.91 276 GLY A CA 1
ATOM 2178 C C . GLY A 1 276 ? 16.721 -2.857 49.586 1.00 30.91 276 GLY A C 1
ATOM 2179 O O . GLY A 1 276 ? 17.075 -3.961 49.179 1.00 30.91 276 GLY A O 1
ATOM 2180 N N . GLU A 1 277 ? 17.460 -1.758 49.488 1.00 37.00 277 GLU A N 1
ATOM 2181 C CA . GLU A 1 277 ? 18.892 -1.690 49.195 1.00 37.00 277 GLU A CA 1
ATOM 2182 C C . GLU A 1 277 ? 19.734 -2.438 50.248 1.00 37.00 277 GLU A C 1
ATOM 2184 O O . GLU A 1 277 ? 19.354 -2.459 51.422 1.00 37.00 277 GLU A O 1
ATOM 2189 N N . LYS A 1 278 ? 20.886 -2.989 49.814 1.00 33.88 278 LYS A N 1
ATOM 2190 C CA . LYS A 1 278 ? 22.194 -3.169 50.511 1.00 33.88 278 LYS A CA 1
ATOM 2191 C C . LYS A 1 278 ? 23.043 -4.167 49.696 1.00 33.88 278 LYS A C 1
ATOM 2193 O O . LYS A 1 278 ? 22.615 -5.293 49.489 1.00 33.88 278 LYS A O 1
ATOM 2198 N N . SER A 1 279 ? 24.059 -3.725 48.949 1.00 28.98 279 SER A N 1
ATOM 2199 C CA . SER A 1 279 ? 25.460 -3.442 49.343 1.00 28.98 279 SER A CA 1
ATOM 2200 C C . SER A 1 279 ? 26.339 -4.693 49.521 1.00 28.98 279 SER A C 1
ATOM 2202 O O . SER A 1 279 ? 25.997 -5.551 50.325 1.00 28.98 279 SER A O 1
ATOM 2204 N N . CYS A 1 280 ? 27.468 -4.704 48.795 1.00 32.16 280 CYS A N 1
ATOM 2205 C CA . CYS A 1 280 ? 28.706 -5.496 48.920 1.00 32.16 280 CYS A CA 1
ATOM 2206 C C . CYS A 1 280 ? 28.798 -6.589 49.998 1.00 32.16 280 CYS A C 1
ATOM 2208 O O . CYS A 1 280 ? 28.718 -6.283 51.187 1.00 32.16 280 CYS A O 1
ATOM 2210 N N . GLN A 1 281 ? 29.233 -7.782 49.581 1.00 34.09 281 GLN A N 1
ATOM 2211 C CA . GLN A 1 281 ? 30.629 -8.241 49.706 1.00 34.09 281 GLN A CA 1
ATOM 2212 C C . GLN A 1 281 ? 30.926 -9.298 48.640 1.00 34.09 281 GLN A C 1
ATOM 2214 O O . GLN A 1 281 ? 29.986 -10.049 48.296 1.00 34.09 281 GLN A O 1
#

Nearest PDB structures (foldseek):
  8h6e-assembly1_4D  TM=1.893E-01  e=6.379E+00  Homo sapiens

Organism: NCBI:txid2747483

pLDDT: mean 78.85, std 17.7, range [27.67, 93.31]

Sequence (281 aa):
MKTVQFLNTNWQRVESSMTKEIKEVLALPLKSSCSYLFGDSMQGACGIPEISKDALVDTAFKLLSSKDEEVVVKALAYLTRTVCHRIHRDPTNADLRTFLSGSMEGEFKNSSNTLRNTWTLARFASRSQSITWTFVDDEPSVSFDCNTIIIAGRRKLLKTFHQAQRLQHTEALINQRSQGKAIECAAAHPASTHFLYTGKYTRFADWRFVHKARLKLLPLNGAKQWTNAASRKCRRCGYQNETLPHVLNHCGSHQLGVNEGTTPSSRGSRRLPPSGEKSCQ

Solvent-accessible surface area (backbone atoms only — not comparable to full-atom values): 16392 Å² total; per-residue (Å²): 133,85,79,85,72,79,53,70,71,56,55,53,50,50,50,53,51,51,52,48,55,52,26,57,74,39,54,46,60,90,91,65,51,65,38,43,41,33,2,36,35,67,54,41,31,62,48,45,84,73,98,67,54,58,65,40,40,49,51,50,50,46,40,63,56,43,93,47,65,68,52,22,54,53,41,49,52,53,48,46,52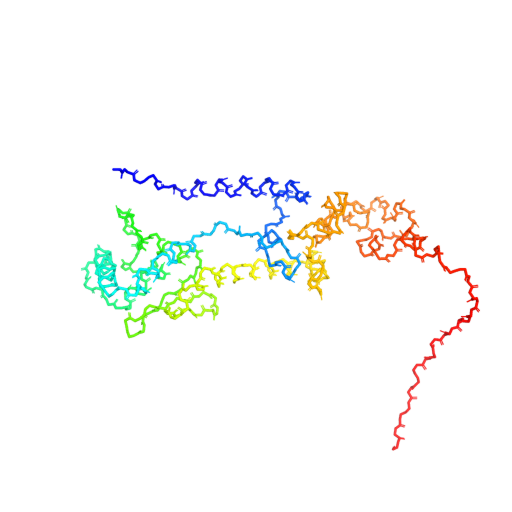,58,48,19,74,59,61,76,44,88,65,47,69,67,50,52,24,42,50,41,27,35,54,62,61,78,70,56,36,87,66,81,81,82,68,90,46,68,64,55,48,15,12,52,32,19,43,77,64,67,26,41,45,45,61,59,95,86,43,63,31,41,34,46,96,89,49,73,43,46,61,94,42,59,91,45,48,67,60,51,50,55,49,52,51,12,47,54,25,33,51,61,36,50,70,32,91,72,30,8,67,36,24,53,62,35,30,73,40,62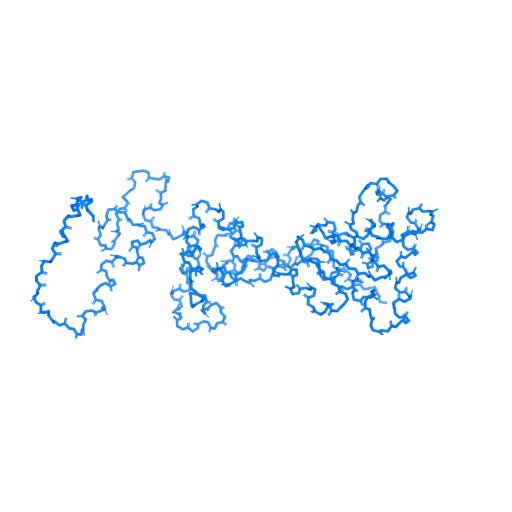,74,68,41,53,40,80,81,67,48,60,100,55,54,79,74,48,51,59,44,52,56,25,46,42,48,62,62,56,97,36,44,47,65,53,82,88,44,86,89,54,73,27,39,25,91,84,70,63,45,75,56,22,35,71,67,37,65,77,77,63,42,68,71,68,63,64,75,75,54,88,79,62,86,84,80,90,76,76,91,75,78,81,80,81,91,76,87,82,82,89,134

Secondary structure (DSSP, 8-state):
-------HHHHHHHHHHHHHHHHHHTT--TTS-HHHHHS-GGGTS--PPP--SHHHHHHHHHHHT-SSHHHHHHHHHHHHHHHHHHHSSPPPHHHHHHHHTT--SGGGS--------HHHHHHHHHHHTT-EEEEETTEEEEEETTEEE-GGGGGGHHHHHHHHHHHHHHHHHHT-TTTHHHHHHHHT-GGGGTHHHH-TT--HHHHHHHHHHHTT-S--GGG--S-TTS--S-TTT--S---HHIIIII-TTSSSSS-TT---------PPPP-------

Mean predicted aligned error: 11.68 Å